Protein AF-V6TDJ6-F1 (afdb_monomer_lite)

InterPro domains:
  IPR000605 Helicase, superfamily 3, single-stranded DNA/RNA virus [PF00910] (61-146)
  IPR027417 P-loop containing nucleoside triphosphate hydrolase [G3DSA:3.40.50.300] (9-180)
  IPR027417 P-loop containing nucleoside triphosphate hydrolase [SSF52540] (15-154)

Radius of gyration: 19.75 Å; chains: 1; bounding box: 47×39×61 Å

pLDDT: mean 89.94, std 12.0, range [37.69, 98.69]

Structure (mmCIF, N/CA/C/O backbone):
data_AF-V6TDJ6-F1
#
_entry.id   AF-V6TDJ6-F1
#
loop_
_atom_site.group_PDB
_atom_site.id
_atom_site.type_symbol
_atom_site.label_atom_id
_atom_site.label_alt_id
_atom_site.label_comp_id
_atom_site.label_asym_id
_atom_site.label_entity_id
_atom_site.label_seq_id
_atom_site.pdbx_PDB_ins_code
_atom_site.Cartn_x
_atom_site.Cartn_y
_atom_site.Cartn_z
_atom_site.occupancy
_atom_site.B_iso_or_equiv
_atom_site.auth_seq_id
_atom_site.auth_comp_id
_atom_site.auth_asym_id
_atom_site.auth_atom_id
_atom_site.pdbx_PDB_model_num
ATOM 1 N N . MET A 1 1 ? -31.340 1.611 32.155 1.00 50.44 1 MET A N 1
ATOM 2 C CA . MET A 1 1 ? -30.073 1.076 32.711 1.00 50.44 1 MET A CA 1
ATOM 3 C C . MET A 1 1 ? -29.275 0.187 31.730 1.00 50.44 1 MET A C 1
ATOM 5 O O . MET A 1 1 ? -28.296 -0.391 32.169 1.00 50.44 1 MET A O 1
ATOM 9 N N . GLY A 1 2 ? -29.589 0.109 30.422 1.00 61.31 2 GLY A N 1
ATOM 10 C CA . GLY A 1 2 ? -28.920 -0.841 29.497 1.0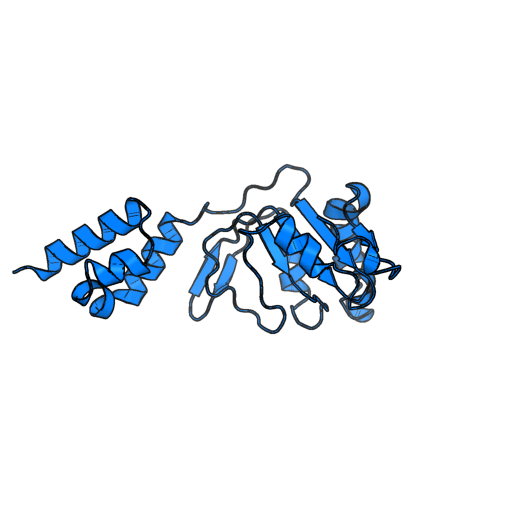0 61.31 2 GLY A CA 1
ATOM 11 C C . GLY A 1 2 ? -27.689 -0.336 28.720 1.00 61.31 2 GLY A C 1
ATOM 12 O O . GLY A 1 2 ? -26.776 -1.105 28.451 1.00 61.31 2 GLY A O 1
ATOM 13 N N . GLY A 1 3 ? -27.585 0.969 28.434 1.00 62.19 3 GLY A N 1
ATOM 14 C CA . GLY A 1 3 ? -26.636 1.464 27.418 1.00 62.19 3 GLY A CA 1
ATOM 15 C C . GLY A 1 3 ? -25.132 1.273 27.691 1.00 62.19 3 GLY A C 1
ATOM 16 O O . GLY A 1 3 ? -24.347 1.292 26.747 1.00 62.19 3 GLY A O 1
ATOM 17 N N . ARG A 1 4 ? -24.697 1.082 28.949 1.00 68.31 4 ARG A N 1
ATOM 18 C CA . ARG A 1 4 ? -23.283 0.763 29.262 1.00 68.31 4 ARG A CA 1
ATOM 19 C C . ARG A 1 4 ? -22.949 -0.709 29.014 1.00 68.31 4 ARG A C 1
ATOM 21 O O . ARG A 1 4 ? -21.822 -1.005 28.630 1.00 68.31 4 ARG A O 1
ATOM 28 N N . THR A 1 5 ? -23.914 -1.603 29.212 1.00 83.62 5 THR A N 1
ATOM 29 C CA . THR A 1 5 ? -23.747 -3.042 28.983 1.00 83.62 5 THR A CA 1
ATOM 30 C C . THR A 1 5 ? -23.688 -3.333 27.484 1.00 83.62 5 THR A C 1
ATOM 32 O O . THR A 1 5 ? -22.779 -4.031 27.042 1.00 83.62 5 THR A O 1
ATOM 35 N N . ASP A 1 6 ? -24.555 -2.696 26.690 1.00 86.00 6 ASP A N 1
ATOM 36 C CA . ASP A 1 6 ? -24.610 -2.896 25.234 1.00 86.00 6 ASP A CA 1
ATOM 37 C C . ASP A 1 6 ? -23.317 -2.460 24.530 1.00 86.00 6 ASP A C 1
ATOM 39 O O . ASP A 1 6 ? -22.827 -3.142 23.633 1.00 86.00 6 ASP A O 1
ATOM 43 N N . LEU A 1 7 ? -22.707 -1.348 24.962 1.00 91.38 7 LEU A N 1
ATOM 44 C CA . LEU A 1 7 ? -21.425 -0.893 24.412 1.00 91.38 7 LEU A CA 1
ATOM 45 C C . LEU A 1 7 ? -20.280 -1.866 24.738 1.00 91.38 7 LEU A C 1
ATOM 47 O O . LEU A 1 7 ? -19.416 -2.103 23.894 1.00 91.38 7 LEU A O 1
ATOM 51 N N . ALA A 1 8 ? -20.275 -2.437 25.946 1.00 92.81 8 ALA A N 1
ATOM 52 C CA . ALA A 1 8 ? -19.285 -3.435 26.342 1.00 92.81 8 ALA A CA 1
ATOM 53 C C . ALA A 1 8 ? -19.445 -4.737 25.539 1.00 92.81 8 ALA A C 1
ATOM 55 O O . ALA A 1 8 ? -18.449 -5.290 25.074 1.00 92.81 8 ALA A O 1
ATOM 56 N N . MET A 1 9 ? -20.684 -5.183 25.314 1.00 94.38 9 MET A N 1
ATOM 57 C CA . MET A 1 9 ? -20.981 -6.348 24.474 1.00 94.38 9 MET A CA 1
ATOM 58 C C . MET A 1 9 ? -20.592 -6.113 23.010 1.00 94.38 9 MET A C 1
ATOM 60 O O . MET A 1 9 ? -19.954 -6.972 22.408 1.00 94.38 9 MET A O 1
ATOM 64 N N . ALA A 1 10 ? -20.868 -4.927 22.459 1.00 94.25 10 ALA A N 1
ATOM 65 C CA . ALA A 1 10 ? -20.431 -4.561 21.113 1.00 94.25 10 ALA A CA 1
ATOM 66 C C . ALA A 1 10 ? -18.897 -4.555 20.981 1.00 94.25 10 ALA A C 1
ATOM 68 O O . ALA A 1 10 ? -18.352 -5.061 20.001 1.00 94.25 10 ALA A O 1
ATOM 69 N N . ALA A 1 11 ? -18.178 -4.027 21.979 1.00 93.94 11 ALA A N 1
ATOM 70 C CA . ALA A 1 11 ? -16.716 -4.070 22.000 1.00 93.94 11 ALA A CA 1
ATOM 71 C C . ALA A 1 11 ? -16.183 -5.511 22.069 1.00 93.94 11 ALA A C 1
ATOM 73 O O . ALA A 1 11 ? -15.209 -5.841 21.393 1.00 93.94 11 ALA A O 1
ATOM 74 N N . GLN A 1 12 ? -16.831 -6.381 22.847 1.00 94.94 12 GLN A N 1
ATOM 75 C CA . GLN A 1 12 ? -16.475 -7.796 22.915 1.00 94.94 12 GLN A CA 1
ATOM 76 C C . GLN A 1 12 ? -16.719 -8.507 21.574 1.00 94.94 12 GLN A C 1
ATOM 78 O O . GLN A 1 12 ? -15.825 -9.193 21.091 1.00 94.94 12 GLN A O 1
ATOM 83 N N . ALA A 1 13 ? -17.849 -8.254 20.914 1.00 94.62 13 ALA A N 1
ATOM 84 C CA . ALA A 1 13 ? -18.145 -8.792 19.587 1.00 94.62 13 ALA A CA 1
ATOM 85 C C . ALA A 1 13 ? -17.109 -8.366 18.527 1.00 94.62 13 ALA A C 1
ATOM 87 O O . ALA A 1 13 ? -16.678 -9.177 17.708 1.00 94.62 13 ALA A O 1
ATOM 88 N N . ILE A 1 14 ? -16.655 -7.105 18.565 1.00 94.00 14 ILE A N 1
ATOM 89 C CA . ILE A 1 14 ? -15.572 -6.617 17.692 1.00 94.00 14 ILE A CA 1
ATOM 90 C C . ILE A 1 14 ? -14.269 -7.381 17.964 1.00 94.00 14 ILE A C 1
ATOM 92 O O . ILE A 1 14 ? -13.56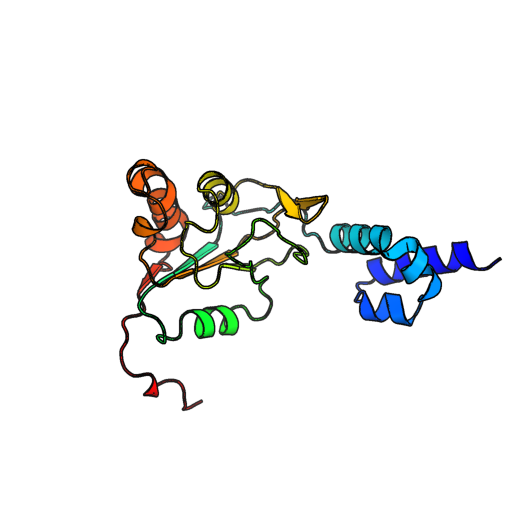3 -7.746 17.025 1.00 94.00 14 ILE A O 1
ATOM 96 N N . ARG A 1 15 ? -13.945 -7.629 19.238 1.00 92.00 15 ARG A N 1
ATOM 97 C CA . ARG A 1 15 ? -12.746 -8.376 19.646 1.00 92.00 15 ARG A CA 1
ATOM 98 C C . ARG A 1 15 ? -12.796 -9.841 19.214 1.00 92.00 15 ARG A C 1
ATOM 100 O O . ARG A 1 15 ? -11.767 -10.398 18.855 1.00 92.00 15 ARG A O 1
ATOM 107 N N . GLU A 1 16 ? -13.982 -10.435 19.217 1.00 93.12 16 GLU A N 1
ATOM 108 C CA . GLU A 1 16 ? -14.249 -11.789 18.714 1.00 93.12 16 GLU A CA 1
ATOM 109 C C . GLU A 1 16 ? -14.230 -11.871 17.178 1.00 93.12 16 GLU A C 1
ATOM 111 O O . GLU A 1 16 ? -14.355 -12.954 16.615 1.00 93.12 16 GLU A O 1
ATOM 116 N N . GLY A 1 17 ? -14.027 -10.743 16.491 1.00 89.38 17 GLY A N 1
ATOM 117 C CA . GLY A 1 17 ? -13.806 -10.696 15.050 1.00 89.38 17 GLY A CA 1
ATOM 118 C C . GLY A 1 17 ? -15.064 -10.497 14.211 1.00 89.38 17 GLY A C 1
ATOM 119 O O . GLY A 1 17 ? -14.953 -10.548 12.986 1.00 89.38 17 GLY A O 1
ATOM 120 N N . LYS A 1 18 ? -16.230 -10.221 14.819 1.00 92.62 18 LYS A N 1
ATOM 121 C CA . LYS A 1 18 ? -17.463 -9.953 14.060 1.00 92.62 18 LYS A CA 1
ATOM 122 C C . LYS A 1 18 ? -17.287 -8.784 13.089 1.00 92.62 18 LYS A C 1
ATOM 124 O O . LYS A 1 18 ? -16.618 -7.780 13.379 1.00 92.62 18 LYS A O 1
ATOM 129 N N . GLU A 1 19 ? -17.929 -8.885 11.929 1.00 90.75 19 GLU A N 1
ATOM 130 C CA . GLU A 1 19 ? -17.973 -7.789 10.971 1.00 90.75 19 GLU A CA 1
ATOM 131 C C . GLU A 1 19 ? -18.851 -6.647 11.485 1.00 90.75 19 GLU A C 1
ATOM 133 O O . GLU A 1 19 ? -19.839 -6.852 12.189 1.00 90.75 19 GLU A O 1
ATOM 138 N N . MET A 1 20 ? -18.544 -5.405 11.088 1.00 91.06 20 MET A N 1
ATOM 139 C CA . MET A 1 20 ? -19.302 -4.246 11.592 1.00 91.06 20 MET A CA 1
ATOM 140 C C . MET A 1 20 ? -20.780 -4.292 11.211 1.00 91.06 20 MET A C 1
ATOM 142 O O . MET A 1 20 ? -21.597 -3.699 11.906 1.00 91.06 20 MET A O 1
ATOM 146 N N . LYS A 1 21 ? -21.131 -4.998 10.130 1.00 93.81 21 LYS A N 1
ATOM 147 C CA . LYS A 1 21 ? -22.526 -5.233 9.748 1.00 93.81 21 LYS A CA 1
ATOM 148 C C . LYS A 1 21 ? -23.260 -6.062 10.806 1.00 93.81 21 LYS A C 1
ATOM 150 O O . LYS A 1 21 ? -24.396 -5.740 11.138 1.00 93.81 21 LYS A O 1
ATOM 155 N N . GLU A 1 22 ? -22.611 -7.087 11.348 1.00 95.31 22 GLU A N 1
ATOM 156 C CA . GLU A 1 22 ? -23.166 -7.935 12.408 1.00 95.31 22 GLU A CA 1
ATOM 157 C C . GLU A 1 22 ? -23.275 -7.141 13.711 1.00 95.31 22 GLU A C 1
ATOM 159 O O . GLU A 1 22 ? -24.347 -7.084 14.305 1.00 95.31 22 GLU A O 1
ATOM 164 N N . VAL A 1 23 ? -22.218 -6.407 14.082 1.00 95.00 23 VAL A N 1
ATOM 165 C CA . VAL A 1 23 ? -22.217 -5.528 15.266 1.00 95.00 23 VAL A CA 1
ATOM 166 C C . VAL A 1 23 ? -23.327 -4.472 15.182 1.00 95.00 23 VAL A C 1
ATOM 168 O O . VAL A 1 23 ? -24.025 -4.237 16.164 1.00 95.00 23 VAL A O 1
ATOM 171 N N . ALA A 1 24 ? -23.528 -3.853 14.015 1.00 95.56 24 ALA A N 1
ATOM 172 C CA . ALA A 1 24 ? -24.593 -2.874 13.803 1.00 95.56 24 ALA A CA 1
ATOM 173 C C . ALA A 1 24 ? -25.999 -3.494 13.852 1.00 95.56 24 ALA A C 1
ATOM 175 O O . ALA A 1 24 ? -26.947 -2.810 14.228 1.00 95.56 24 ALA A O 1
ATOM 176 N N . THR A 1 25 ? -26.134 -4.768 13.476 1.00 96.31 25 THR A N 1
ATOM 177 C CA . THR A 1 25 ? -27.411 -5.496 13.520 1.00 96.31 25 THR A CA 1
ATOM 178 C C . THR A 1 25 ? -27.761 -5.906 14.951 1.00 96.31 25 THR A C 1
ATOM 180 O O . THR A 1 25 ? -28.907 -5.759 15.363 1.00 96.31 25 THR A O 1
ATOM 183 N N . GLU A 1 26 ? -26.779 -6.381 15.719 1.00 96.00 26 GLU A N 1
ATOM 184 C CA . GLU A 1 26 ? -26.968 -6.835 17.103 1.00 96.00 26 GLU A CA 1
ATOM 185 C C . GLU A 1 26 ? -27.072 -5.677 18.106 1.00 96.00 26 GLU A C 1
ATOM 187 O O . GLU A 1 26 ? -27.851 -5.749 19.053 1.00 96.00 26 GLU A O 1
ATOM 192 N N . PHE A 1 27 ? -26.322 -4.589 17.891 1.00 94.75 27 PHE A N 1
ATOM 193 C CA . PHE A 1 27 ? -26.239 -3.449 18.811 1.00 94.75 27 PHE A CA 1
ATOM 194 C C . PHE A 1 27 ? -26.537 -2.107 18.109 1.00 94.75 27 PHE A C 1
ATOM 196 O O . PHE A 1 27 ? -25.695 -1.199 18.128 1.00 94.75 27 PHE A O 1
ATOM 203 N N . PRO A 1 28 ? -27.724 -1.926 17.493 1.00 95.31 28 PRO A N 1
ATOM 204 C CA . PRO A 1 28 ? -28.007 -0.792 16.609 1.00 95.31 28 PRO A CA 1
ATOM 205 C C . PRO A 1 28 ? -27.929 0.566 17.315 1.00 95.31 28 PRO A C 1
ATOM 207 O O . PRO A 1 28 ? -27.337 1.506 16.786 1.00 95.31 28 PRO A O 1
ATOM 210 N N . GLU A 1 29 ? -28.460 0.687 18.535 1.00 94.69 29 GLU A N 1
ATOM 211 C CA . GLU A 1 29 ? -28.393 1.942 19.292 1.00 94.69 29 GLU A CA 1
ATOM 212 C C . GLU A 1 29 ? -26.958 2.343 19.646 1.00 94.69 29 GLU A C 1
ATOM 214 O O . GLU A 1 29 ? -26.578 3.508 19.489 1.00 94.69 29 GLU A O 1
ATOM 219 N N . ALA A 1 30 ? -26.162 1.384 20.129 1.00 93.50 30 ALA A N 1
ATOM 220 C CA . ALA A 1 30 ? -24.768 1.618 20.481 1.00 93.50 30 ALA A CA 1
ATOM 221 C C . ALA A 1 30 ? -23.953 1.965 19.229 1.00 93.50 30 ALA A C 1
ATOM 223 O O . ALA A 1 30 ? -23.148 2.896 19.262 1.00 93.50 30 ALA A O 1
ATOM 224 N N . PHE A 1 31 ? -24.208 1.283 18.110 1.00 94.50 31 PHE A N 1
ATOM 225 C CA . PHE A 1 31 ? -23.560 1.573 16.840 1.00 94.50 31 PHE A CA 1
ATOM 226 C C . PHE A 1 31 ? -23.909 2.974 16.327 1.00 94.50 31 PHE A C 1
ATOM 228 O O . PHE A 1 31 ? -23.004 3.736 16.010 1.00 94.50 31 PHE A O 1
ATOM 235 N N . ILE A 1 32 ? -25.182 3.380 16.304 1.00 94.88 32 ILE A N 1
ATOM 236 C CA . ILE A 1 32 ? -25.580 4.725 15.844 1.00 94.88 32 ILE A CA 1
ATOM 237 C C . ILE A 1 32 ? -24.910 5.816 16.695 1.00 94.88 32 ILE A C 1
ATOM 239 O O . ILE A 1 32 ? -24.352 6.770 16.150 1.00 94.88 32 ILE A O 1
ATOM 243 N N . LYS A 1 33 ? -24.907 5.654 18.026 1.00 93.94 33 LYS A N 1
ATOM 244 C CA . LYS A 1 33 ? -24.337 6.633 18.969 1.00 93.94 33 LYS A CA 1
ATOM 245 C C . LYS A 1 33 ? -22.801 6.673 18.939 1.00 93.94 33 LYS A C 1
ATOM 247 O O . LYS A 1 33 ? -22.225 7.750 19.080 1.00 93.94 33 LYS A O 1
ATOM 252 N N . TYR A 1 34 ? -22.135 5.529 18.750 1.00 92.81 34 TYR A N 1
ATOM 253 C CA . TYR A 1 34 ? -20.680 5.372 18.932 1.00 92.81 34 TYR A CA 1
ATOM 254 C C . TYR A 1 34 ? -19.937 4.797 17.711 1.00 92.81 34 TYR A C 1
ATOM 256 O O . TYR A 1 34 ? -18.802 4.333 17.838 1.00 92.81 34 TYR A O 1
ATOM 264 N N . SER A 1 35 ? -20.533 4.867 16.517 1.00 90.50 35 SER A N 1
ATOM 265 C CA . SER A 1 35 ? -20.021 4.286 15.260 1.00 90.50 35 SER A CA 1
ATOM 266 C C . SER A 1 35 ? -18.551 4.607 14.989 1.00 90.50 35 SER A C 1
ATOM 268 O O . SER A 1 35 ? -17.765 3.709 14.697 1.00 90.50 35 SER A O 1
ATOM 270 N N . LYS A 1 36 ? -18.148 5.876 15.135 1.00 87.62 36 LYS A N 1
ATOM 271 C CA . LYS A 1 36 ? -16.755 6.314 14.931 1.00 87.62 36 LYS A CA 1
ATOM 272 C C . LYS A 1 36 ? -15.775 5.605 15.869 1.00 87.62 36 LYS A C 1
ATOM 274 O O . LYS A 1 36 ? -14.729 5.146 15.419 1.00 87.62 36 LYS A O 1
ATOM 279 N N . GLY A 1 37 ? -16.119 5.500 17.154 1.00 90.31 37 GLY A N 1
ATOM 280 C CA . GLY A 1 37 ? -15.288 4.827 18.155 1.00 90.31 37 GLY A CA 1
ATOM 281 C C . GLY A 1 37 ? -15.202 3.322 17.912 1.00 90.31 37 GLY A C 1
ATOM 282 O O . GLY A 1 37 ? -14.120 2.752 18.000 1.00 90.31 37 GLY A O 1
ATOM 283 N N . MET A 1 38 ? -16.316 2.694 17.528 1.00 92.06 38 MET A N 1
ATOM 284 C CA . MET A 1 38 ? -16.355 1.269 17.190 1.00 92.06 38 MET A CA 1
ATOM 285 C C . MET A 1 38 ? -15.540 0.943 15.936 1.00 92.06 38 MET A C 1
ATOM 287 O O . MET A 1 38 ? -14.778 -0.018 15.946 1.00 92.06 38 MET A O 1
ATOM 291 N N . MET A 1 39 ? -15.647 1.756 14.879 1.00 87.50 39 MET A N 1
ATOM 292 C CA . MET A 1 39 ? -14.830 1.595 13.671 1.00 87.50 39 MET A CA 1
ATOM 293 C C . MET A 1 39 ? -13.339 1.757 13.983 1.00 87.50 39 MET A C 1
ATOM 295 O O . MET A 1 39 ? -12.542 0.916 13.580 1.00 87.50 39 MET A O 1
ATOM 299 N N . ALA A 1 40 ? -12.961 2.781 14.756 1.00 85.06 40 ALA A N 1
ATOM 300 C CA . ALA A 1 40 ? -11.576 2.967 15.188 1.00 85.06 40 ALA A CA 1
ATOM 301 C C . ALA A 1 40 ? -11.073 1.787 16.040 1.00 85.06 40 ALA A C 1
ATOM 303 O O . ALA A 1 40 ? -9.958 1.309 15.830 1.00 85.06 40 ALA A O 1
ATOM 304 N N . TYR A 1 41 ? -11.899 1.283 16.963 1.00 89.75 41 TYR A N 1
ATOM 305 C CA . TYR A 1 41 ? -11.574 0.111 17.774 1.00 89.75 41 TYR A CA 1
ATOM 306 C C . TYR A 1 41 ? -11.386 -1.137 16.908 1.00 89.75 41 TYR A C 1
ATOM 308 O O . TYR A 1 41 ? -10.374 -1.817 17.049 1.00 89.75 41 TYR A O 1
ATOM 316 N N . GLN A 1 42 ? -12.289 -1.403 15.958 1.00 88.06 42 GLN A N 1
ATOM 317 C CA . GLN A 1 42 ? -12.143 -2.530 15.037 1.00 88.06 42 GLN A CA 1
ATOM 318 C C . GLN A 1 42 ? -10.861 -2.416 14.208 1.00 88.06 42 GLN A C 1
ATOM 320 O O . GLN A 1 42 ? -10.141 -3.403 14.098 1.00 88.06 42 GLN A O 1
ATOM 325 N N . THR A 1 43 ? -10.541 -1.239 13.663 1.00 81.62 43 THR A N 1
ATOM 326 C CA . THR A 1 43 ? -9.288 -1.031 12.921 1.00 81.62 43 THR A CA 1
ATOM 327 C C . THR A 1 43 ? -8.074 -1.370 13.780 1.00 81.62 43 THR A C 1
ATOM 329 O O . THR A 1 43 ? -7.165 -2.039 13.303 1.00 81.62 43 THR A O 1
ATOM 332 N N . LEU A 1 44 ? -8.058 -0.971 15.056 1.00 83.69 44 LEU A N 1
ATOM 333 C CA . LEU A 1 44 ? -6.968 -1.312 15.974 1.00 83.69 44 LEU A CA 1
ATOM 334 C C . LEU A 1 44 ? -6.909 -2.810 16.300 1.00 83.69 44 LEU A C 1
ATOM 336 O O . LEU A 1 44 ? -5.814 -3.344 16.425 1.00 83.69 44 LEU A O 1
ATOM 340 N N . MET A 1 45 ? -8.056 -3.483 16.426 1.00 86.19 45 MET A N 1
ATOM 341 C CA . MET A 1 45 ? -8.116 -4.926 16.701 1.00 86.19 45 MET A CA 1
ATOM 342 C C . MET A 1 45 ? -7.760 -5.782 15.478 1.00 86.19 45 MET A C 1
ATOM 344 O O . MET A 1 45 ? -7.171 -6.845 15.637 1.00 86.19 45 MET A O 1
ATOM 348 N N . LYS A 1 46 ? -8.101 -5.327 14.265 1.00 79.75 46 LYS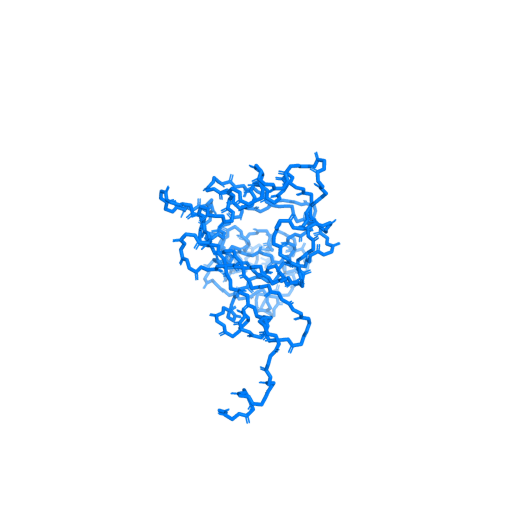 A N 1
ATOM 349 C CA . LYS A 1 46 ? -7.775 -6.012 13.001 1.00 79.75 46 LYS A CA 1
ATOM 350 C C . LYS A 1 46 ? -6.381 -5.669 12.470 1.00 79.75 46 LYS A C 1
ATOM 352 O O . LYS A 1 46 ? -5.827 -6.435 11.687 1.00 79.75 46 LYS A O 1
ATOM 357 N N . SER A 1 47 ? -5.811 -4.539 12.888 1.00 78.94 47 SER A N 1
ATOM 358 C CA . SER A 1 47 ? -4.471 -4.122 12.482 1.00 78.94 47 SER A CA 1
ATOM 359 C C . SER A 1 47 ? -3.440 -5.188 12.844 1.00 78.94 47 SER A C 1
ATOM 361 O O . SER A 1 47 ? -3.330 -5.600 13.997 1.00 78.94 47 SER A O 1
ATOM 363 N N . ARG A 1 48 ? -2.601 -5.569 11.874 1.00 80.94 48 ARG A N 1
ATOM 364 C CA . ARG A 1 48 ? -1.411 -6.404 12.125 1.00 80.94 48 ARG A CA 1
ATOM 365 C C . ARG A 1 48 ? -0.261 -5.587 12.736 1.00 80.94 48 ARG A C 1
ATOM 367 O O . ARG A 1 48 ? 0.854 -6.080 12.869 1.00 80.94 48 ARG A O 1
ATOM 374 N N . GLY A 1 49 ? -0.522 -4.328 13.093 1.00 85.88 49 GLY A N 1
ATOM 375 C CA . GLY A 1 49 ? 0.462 -3.373 13.570 1.00 85.88 49 GLY A CA 1
ATOM 376 C C . GLY A 1 49 ? 1.343 -2.840 12.445 1.00 85.88 49 GLY A C 1
ATOM 377 O O . GLY A 1 49 ? 0.971 -2.825 11.269 1.00 85.88 49 GLY A O 1
ATOM 378 N N . LYS A 1 50 ? 2.535 -2.382 12.824 1.00 90.06 50 LYS A N 1
ATOM 379 C CA . LYS A 1 50 ? 3.574 -1.966 11.879 1.00 90.06 50 LYS A CA 1
ATOM 380 C C . LYS A 1 50 ? 3.946 -3.151 10.988 1.00 90.06 50 LYS A C 1
ATOM 382 O O . LYS A 1 50 ? 4.196 -4.236 11.512 1.00 90.06 50 LYS A O 1
ATOM 387 N N . ARG A 1 51 ? 4.027 -2.941 9.670 1.00 91.81 51 ARG A N 1
ATOM 388 C CA . ARG A 1 51 ? 4.556 -3.964 8.753 1.00 91.81 51 ARG A CA 1
ATOM 389 C C . ARG A 1 51 ? 5.918 -4.465 9.221 1.00 91.81 51 ARG A C 1
ATOM 391 O O . ARG A 1 51 ? 6.761 -3.688 9.673 1.00 91.81 51 ARG A O 1
ATOM 398 N N . GLN A 1 52 ? 6.126 -5.762 9.054 1.00 91.25 52 GLN A N 1
ATOM 399 C CA . GLN A 1 52 ? 7.396 -6.431 9.297 1.00 91.25 52 GLN A CA 1
ATOM 400 C C . GLN A 1 52 ? 7.829 -7.058 7.978 1.00 91.25 52 GLN A C 1
ATOM 402 O O . GLN A 1 52 ? 7.384 -8.146 7.619 1.00 91.25 52 GLN A O 1
ATOM 407 N N . CYS A 1 53 ? 8.634 -6.325 7.213 1.00 91.50 53 CYS A N 1
ATOM 408 C CA . CYS A 1 53 ? 9.203 -6.862 5.985 1.00 91.50 53 CYS A CA 1
ATOM 409 C C . CYS A 1 53 ? 10.440 -7.705 6.283 1.00 91.50 53 CYS A C 1
ATOM 411 O O . CYS A 1 53 ? 11.184 -7.376 7.212 1.00 91.50 53 CYS A O 1
ATOM 413 N N . PRO A 1 54 ? 10.698 -8.755 5.488 1.00 88.31 54 PRO A N 1
ATOM 414 C CA . PRO A 1 54 ? 11.964 -9.457 5.572 1.00 88.31 54 PRO A CA 1
ATOM 415 C C . PRO A 1 54 ? 13.142 -8.537 5.179 1.00 88.31 54 PRO A C 1
ATOM 417 O O . PRO A 1 54 ? 12.935 -7.430 4.663 1.00 88.31 54 PRO A O 1
ATOM 420 N N . PRO A 1 55 ? 14.398 -8.962 5.430 1.00 87.12 55 PRO A N 1
ATOM 421 C CA . PRO A 1 55 ? 15.591 -8.148 5.171 1.00 87.12 55 PRO A CA 1
ATOM 422 C C . PRO A 1 55 ? 15.748 -7.678 3.722 1.00 87.12 55 PRO A C 1
ATOM 424 O O . PRO A 1 55 ? 16.497 -6.740 3.452 1.00 87.12 55 PRO A O 1
ATOM 427 N N . ASP A 1 56 ? 15.057 -8.320 2.790 1.00 88.50 56 ASP A N 1
ATOM 428 C CA . ASP A 1 56 ? 15.046 -7.995 1.374 1.00 88.50 56 ASP A CA 1
ATOM 429 C C . ASP A 1 56 ? 13.877 -7.102 0.933 1.00 88.50 56 ASP A C 1
ATOM 431 O O . ASP A 1 56 ? 13.758 -6.822 -0.255 1.00 88.50 56 ASP A O 1
ATOM 435 N N . GLY A 1 57 ? 13.073 -6.597 1.872 1.00 93.81 57 GLY A N 1
ATOM 436 C CA . GLY A 1 57 ? 12.025 -5.611 1.618 1.00 93.81 57 GLY A CA 1
ATOM 437 C C . GLY A 1 57 ? 10.648 -6.208 1.303 1.00 93.81 57 GLY A C 1
ATOM 438 O O . GLY A 1 57 ? 10.403 -7.388 1.551 1.00 93.81 57 GLY A O 1
ATOM 439 N N . PRO A 1 58 ? 9.686 -5.381 0.850 1.00 96.62 58 PRO A N 1
ATOM 440 C CA . PRO A 1 58 ? 8.369 -5.871 0.456 1.00 96.62 58 PRO A CA 1
ATOM 441 C C . PRO A 1 58 ? 8.420 -6.800 -0.754 1.00 96.62 58 PRO A C 1
ATOM 443 O O . PRO A 1 58 ? 9.273 -6.692 -1.631 1.00 96.62 58 PRO A O 1
ATOM 446 N N . GLU A 1 59 ? 7.403 -7.644 -0.860 1.00 97.56 59 GLU A N 1
ATOM 447 C CA . GLU A 1 59 ? 7.085 -8.351 -2.088 1.00 97.56 59 GLU A CA 1
ATOM 448 C C . GLU A 1 59 ? 6.390 -7.386 -3.059 1.00 97.56 59 GLU A C 1
ATOM 450 O O . GLU A 1 59 ? 5.242 -7.000 -2.841 1.00 97.56 59 GLU A O 1
ATOM 455 N N . VAL A 1 60 ? 7.072 -6.983 -4.133 1.00 98.44 60 VAL A N 1
ATOM 456 C CA . VAL A 1 60 ? 6.504 -6.067 -5.132 1.00 98.44 60 VAL A CA 1
ATOM 457 C C . VAL A 1 60 ? 6.255 -6.803 -6.444 1.00 98.44 60 VAL A C 1
ATOM 459 O O . VAL A 1 60 ? 7.145 -7.473 -6.965 1.00 98.44 60 VAL A O 1
ATOM 462 N N . TRP A 1 61 ? 5.052 -6.640 -6.990 1.00 98.69 61 TRP A N 1
ATOM 463 C CA . TRP A 1 61 ? 4.661 -7.108 -8.317 1.00 98.69 61 TRP A CA 1
ATOM 464 C C . TRP A 1 61 ? 4.283 -5.932 -9.199 1.00 98.69 61 TRP A C 1
ATOM 466 O O . TRP A 1 61 ? 3.564 -5.030 -8.769 1.00 98.69 61 TRP A O 1
ATOM 476 N N . VAL A 1 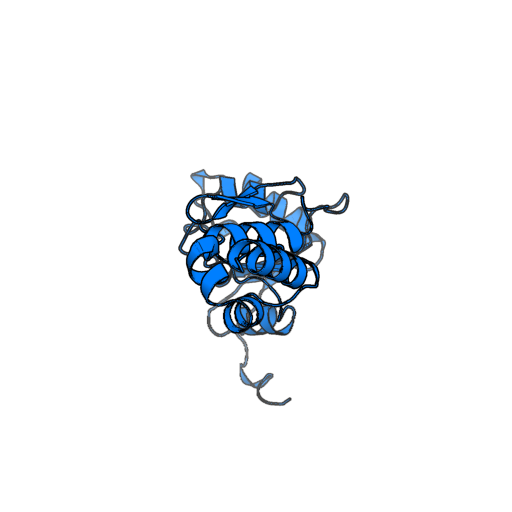62 ? 4.734 -5.960 -10.449 1.00 98.50 62 VAL A N 1
ATOM 477 C CA . VAL A 1 62 ? 4.344 -4.972 -11.451 1.00 98.50 62 VAL A CA 1
ATOM 478 C C . VAL A 1 62 ? 3.892 -5.695 -12.705 1.00 98.50 62 VAL A C 1
ATOM 480 O O . VAL A 1 62 ? 4.681 -6.347 -13.383 1.00 98.50 62 VAL A O 1
ATOM 483 N N . PHE A 1 63 ? 2.622 -5.525 -13.039 1.00 98.25 63 PHE A N 1
ATOM 484 C CA . PHE A 1 63 ? 2.043 -5.944 -14.304 1.00 98.25 63 PHE A CA 1
ATOM 485 C C . PHE A 1 63 ? 1.878 -4.708 -15.175 1.00 98.25 63 PHE A C 1
ATOM 487 O O . PHE A 1 63 ? 1.098 -3.814 -14.842 1.00 98.25 63 PHE A O 1
ATOM 494 N N . TRP A 1 64 ? 2.595 -4.636 -16.290 1.00 97.56 64 TRP A N 1
ATOM 495 C CA . TRP A 1 64 ? 2.536 -3.473 -17.173 1.00 97.56 64 TRP A CA 1
ATOM 496 C C . TRP A 1 64 ? 2.310 -3.870 -18.630 1.00 97.56 64 TRP A C 1
ATOM 498 O O . TRP A 1 64 ? 2.578 -5.006 -18.997 1.00 97.56 64 TRP A O 1
ATOM 508 N N . GLY A 1 65 ? 1.766 -2.970 -19.447 1.00 96.25 65 GLY A N 1
ATOM 509 C CA . GLY A 1 65 ? 1.482 -3.209 -20.871 1.00 96.25 65 GLY A CA 1
ATOM 510 C C . GLY A 1 65 ? 0.133 -2.625 -21.304 1.0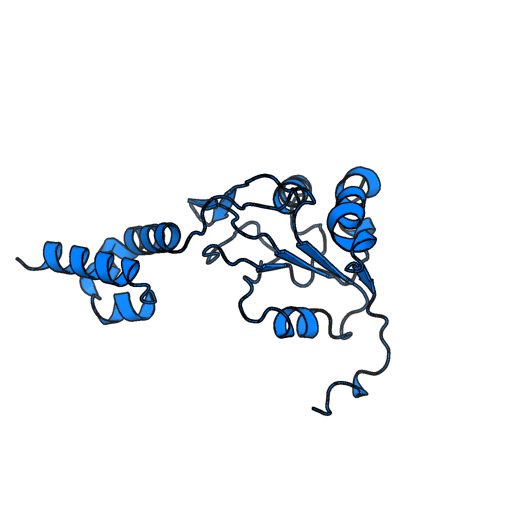0 96.25 65 GLY A C 1
ATOM 511 O O . GLY A 1 65 ? -0.570 -2.072 -20.460 1.00 96.25 65 GLY A O 1
ATOM 512 N N . PRO A 1 66 ? -0.289 -2.749 -22.574 1.00 94.75 66 PRO A N 1
ATOM 513 C CA . PRO A 1 66 ? -1.498 -2.099 -23.097 1.00 94.75 66 PRO A CA 1
ATOM 514 C C . PRO A 1 66 ? -2.785 -2.425 -22.325 1.00 94.75 66 PRO A C 1
ATOM 516 O O . PRO A 1 66 ? -2.868 -3.430 -21.614 1.00 94.75 66 PRO A O 1
ATOM 519 N N . THR A 1 67 ? -3.817 -1.587 -22.463 1.00 93.12 67 THR A N 1
ATOM 520 C CA . THR A 1 67 ? -5.149 -1.887 -21.906 1.00 93.12 67 THR A CA 1
ATOM 521 C C . THR A 1 67 ? -5.730 -3.174 -22.510 1.00 93.12 67 THR A C 1
ATOM 523 O O . THR A 1 67 ? -5.327 -3.593 -23.590 1.00 93.12 67 THR A O 1
ATOM 526 N N . GLY A 1 68 ? -6.658 -3.826 -21.807 1.00 91.44 68 GLY A N 1
ATOM 527 C CA . GLY A 1 68 ? -7.320 -5.044 -22.296 1.00 91.44 68 GLY A CA 1
ATOM 528 C C . GLY A 1 68 ? -6.485 -6.331 -22.229 1.00 91.44 68 GLY A C 1
ATOM 529 O O . GLY A 1 68 ? -6.992 -7.391 -22.561 1.00 91.44 68 GLY A O 1
ATOM 530 N N . THR A 1 69 ? -5.246 -6.286 -21.736 1.00 93.56 69 THR A N 1
ATOM 531 C CA . THR A 1 69 ? -4.351 -7.461 -21.671 1.00 93.56 69 THR A CA 1
ATOM 532 C C . THR A 1 69 ? -4.543 -8.357 -20.440 1.00 93.56 69 THR A C 1
ATOM 534 O O . THR A 1 69 ? -3.830 -9.336 -20.271 1.00 93.56 69 THR A 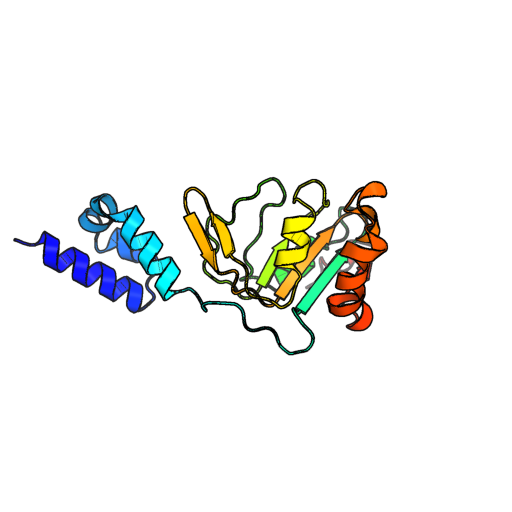O 1
ATOM 537 N N . GLY A 1 70 ? -5.492 -8.047 -19.548 1.00 94.94 70 GLY A N 1
ATOM 538 C CA . GLY A 1 70 ? -5.813 -8.903 -18.394 1.00 94.94 70 GLY A CA 1
ATOM 539 C C . GLY A 1 70 ? -4.978 -8.675 -17.123 1.00 94.94 70 GLY A C 1
ATOM 540 O O . GLY A 1 70 ? -5.121 -9.436 -16.171 1.00 94.94 70 GLY A O 1
ATOM 541 N N . LYS A 1 71 ? -4.165 -7.612 -17.045 1.00 96.38 71 LYS A N 1
ATOM 542 C CA . LYS A 1 71 ? -3.333 -7.275 -15.864 1.00 96.38 71 LYS A CA 1
ATOM 543 C C . LYS A 1 71 ? -4.125 -7.224 -14.551 1.00 96.38 71 LYS A C 1
ATOM 545 O O . LYS A 1 71 ? -3.772 -7.897 -13.586 1.00 96.38 71 LYS A O 1
ATOM 550 N N . SER A 1 72 ? -5.215 -6.452 -14.528 1.00 96.19 72 SER A N 1
ATOM 551 C CA . SER A 1 72 ? -6.089 -6.321 -13.355 1.00 96.19 72 SER A CA 1
ATOM 552 C C . SER A 1 72 ? -6.773 -7.645 -13.031 1.00 96.19 72 SER A C 1
ATOM 554 O O . SER A 1 72 ? -6.791 -8.050 -11.874 1.00 96.19 72 SER A O 1
ATOM 556 N N . ARG A 1 73 ? -7.256 -8.370 -14.052 1.00 96.50 73 ARG A N 1
ATOM 557 C CA . ARG A 1 73 ? -7.856 -9.703 -13.879 1.00 96.50 73 ARG A CA 1
ATOM 558 C C . ARG A 1 73 ? -6.881 -10.655 -13.184 1.00 96.50 73 ARG A C 1
ATOM 560 O O . ARG A 1 73 ? -7.270 -11.289 -12.212 1.00 96.50 73 ARG A O 1
ATOM 567 N N . ARG A 1 74 ? -5.617 -10.697 -13.620 1.00 96.88 74 ARG A N 1
ATOM 568 C CA . ARG A 1 74 ? -4.580 -11.503 -12.963 1.00 96.88 74 ARG A CA 1
ATOM 569 C C . ARG A 1 74 ? -4.371 -11.079 -11.510 1.00 96.88 74 ARG A C 1
ATOM 571 O O . ARG A 1 74 ? -4.442 -11.930 -10.636 1.00 96.88 74 ARG A O 1
ATOM 578 N N . ALA A 1 75 ? -4.169 -9.785 -11.247 1.00 97.75 75 ALA A N 1
ATOM 579 C CA . ALA A 1 75 ? -3.927 -9.286 -9.891 1.00 97.75 75 ALA A CA 1
ATOM 580 C C . ALA A 1 75 ? -5.059 -9.650 -8.915 1.00 97.75 75 ALA A C 1
ATOM 582 O O . ALA A 1 75 ? -4.797 -10.163 -7.831 1.00 97.75 75 ALA A O 1
ATOM 583 N N . PHE A 1 76 ? -6.318 -9.436 -9.305 1.00 97.69 76 PHE A N 1
ATOM 584 C CA . PHE A 1 76 ? -7.465 -9.756 -8.448 1.00 97.69 76 PHE A CA 1
ATOM 585 C C . PHE A 1 76 ? -7.762 -11.257 -8.358 1.00 97.69 76 PHE A C 1
ATOM 587 O O . PHE A 1 76 ? -8.294 -11.699 -7.345 1.00 97.69 76 PHE A O 1
ATOM 594 N N . SER A 1 77 ? -7.406 -12.046 -9.377 1.00 97.56 77 SER A N 1
ATOM 595 C CA . SER A 1 77 ? -7.504 -13.508 -9.312 1.00 97.56 77 SER A CA 1
ATOM 596 C C . SER A 1 77 ? -6.463 -14.113 -8.370 1.00 97.56 77 SER A C 1
ATOM 598 O O . SER A 1 77 ? -6.755 -15.095 -7.697 1.00 97.56 77 SER A O 1
ATOM 600 N N . GLU A 1 78 ? -5.253 -13.555 -8.338 1.00 98.06 78 GLU A N 1
ATOM 601 C CA . GLU A 1 78 ? -4.146 -14.059 -7.520 1.00 98.06 78 GLU A CA 1
ATOM 602 C C . GLU A 1 78 ? -4.259 -13.594 -6.058 1.00 98.06 78 GLU A C 1
ATOM 604 O O . GLU A 1 78 ? -3.950 -14.351 -5.138 1.00 98.06 78 GLU A O 1
ATOM 609 N N . TRP A 1 79 ? -4.793 -12.387 -5.825 1.00 98.19 79 TRP A N 1
ATOM 610 C CA . TRP A 1 79 ? -5.018 -11.836 -4.484 1.00 98.19 79 TRP A CA 1
ATOM 611 C C . TRP A 1 79 ? -6.459 -11.327 -4.290 1.00 98.19 79 TRP A C 1
ATOM 613 O O . TRP A 1 79 ? -6.682 -10.117 -4.182 1.00 98.19 79 TRP A O 1
ATOM 623 N N . PRO A 1 80 ? -7.453 -12.231 -4.174 1.00 96.94 80 PRO A N 1
ATOM 624 C CA . PRO A 1 80 ? -8.873 -11.866 -4.082 1.00 96.94 80 PRO A CA 1
ATOM 625 C C . PRO A 1 80 ? -9.246 -11.111 -2.796 1.00 96.94 80 PRO A C 1
ATOM 627 O O . PRO A 1 80 ? -10.280 -10.449 -2.743 1.00 96.94 80 PRO A O 1
ATOM 630 N N . HIS A 1 81 ? -8.406 -11.185 -1.760 1.00 94.88 81 HIS A N 1
ATOM 631 C CA . HIS A 1 81 ? -8.595 -10.495 -0.478 1.00 94.88 81 HIS A CA 1
ATOM 632 C C . HIS A 1 81 ? -7.736 -9.229 -0.334 1.00 94.88 81 HIS A C 1
ATOM 634 O O . HIS A 1 81 ? -7.615 -8.690 0.765 1.00 94.88 81 HIS A O 1
ATOM 640 N N . ALA A 1 82 ? -7.094 -8.771 -1.412 1.00 97.19 82 ALA A N 1
ATOM 641 C CA . ALA A 1 82 ? -6.269 -7.573 -1.368 1.00 97.19 82 ALA A CA 1
ATOM 642 C C . ALA A 1 82 ? -7.104 -6.304 -1.165 1.00 97.19 82 ALA A C 1
ATOM 644 O O . ALA A 1 82 ? -8.202 -6.153 -1.706 1.00 97.19 82 ALA A O 1
ATOM 645 N N . TYR A 1 83 ? -6.520 -5.333 -0.468 1.00 96.19 83 TYR A N 1
ATOM 646 C CA . TYR A 1 83 ? -7.056 -3.983 -0.452 1.00 96.19 83 TYR A CA 1
ATOM 647 C C . TYR A 1 83 ? -6.804 -3.312 -1.807 1.00 96.19 83 TYR A C 1
ATOM 649 O O . TYR A 1 83 ? -5.659 -3.166 -2.243 1.00 96.19 83 TYR A O 1
ATOM 657 N N . ARG A 1 84 ? -7.870 -2.869 -2.477 1.00 96.44 84 ARG A N 1
ATOM 658 C CA . ARG A 1 84 ? -7.762 -2.079 -3.709 1.00 96.44 84 ARG A CA 1
ATOM 659 C C . ARG A 1 84 ? -7.514 -0.614 -3.358 1.00 96.44 84 ARG A C 1
ATOM 661 O O . ARG A 1 84 ? -8.445 0.095 -2.977 1.00 96.44 84 ARG A O 1
ATOM 668 N N . LYS A 1 85 ? -6.287 -0.124 -3.549 1.00 95.00 85 LYS A N 1
ATOM 669 C CA . LYS A 1 85 ? -5.999 1.306 -3.420 1.00 95.00 85 LYS A CA 1
ATOM 670 C C . LYS A 1 85 ? -6.498 2.037 -4.661 1.00 95.00 85 LYS A C 1
ATOM 672 O O . LYS A 1 85 ? -5.978 1.847 -5.759 1.00 95.00 85 LYS A O 1
ATOM 677 N N . MET A 1 86 ? -7.473 2.922 -4.466 1.00 85.25 86 MET A N 1
ATOM 678 C CA . MET A 1 86 ? -7.879 3.866 -5.505 1.00 85.25 86 MET A CA 1
ATOM 679 C C . MET A 1 86 ? -6.703 4.778 -5.842 1.00 85.25 86 MET A C 1
ATOM 681 O O . MET A 1 86 ? -6.115 5.395 -4.956 1.00 85.25 86 MET A O 1
ATOM 685 N N . THR A 1 87 ? -6.316 4.832 -7.109 1.00 76.88 87 THR A N 1
ATOM 686 C CA . THR A 1 87 ? -5.111 5.554 -7.516 1.00 76.88 87 THR A CA 1
ATOM 687 C C . THR A 1 87 ? -5.345 7.058 -7.598 1.00 76.88 87 THR A C 1
ATOM 689 O O . THR A 1 87 ? -4.387 7.796 -7.446 1.00 76.88 87 THR A O 1
ATOM 692 N N . ASN A 1 88 ? -6.586 7.527 -7.750 1.00 80.44 88 ASN A N 1
ATOM 693 C CA . ASN A 1 88 ? -6.962 8.933 -7.950 1.00 80.44 88 ASN A CA 1
ATOM 694 C C . ASN A 1 88 ? -7.081 9.788 -6.673 1.00 80.44 88 ASN A C 1
ATOM 696 O O . ASN A 1 88 ? -7.403 10.972 -6.776 1.00 80.44 88 ASN A O 1
ATOM 700 N N . ASP A 1 89 ? -6.848 9.227 -5.487 1.00 83.38 89 ASP A N 1
ATOM 701 C CA . ASP A 1 89 ? -6.853 9.981 -4.235 1.00 83.38 89 ASP A CA 1
ATOM 702 C C . ASP A 1 89 ? -5.729 9.547 -3.283 1.00 83.38 89 ASP A C 1
ATOM 704 O O . ASP A 1 89 ? -5.070 8.520 -3.463 1.00 83.38 89 ASP A O 1
ATOM 708 N N . LYS A 1 90 ? -5.512 10.336 -2.228 1.00 87.88 90 LYS A N 1
ATOM 709 C CA . LYS A 1 90 ? -4.522 10.031 -1.186 1.00 87.88 90 LYS A CA 1
ATOM 710 C C . LYS A 1 90 ? -5.053 9.131 -0.067 1.00 87.88 90 LYS A C 1
ATOM 712 O O . LYS A 1 90 ? -4.278 8.731 0.796 1.00 87.88 90 LYS A O 1
ATOM 717 N N . TRP A 1 91 ? -6.352 8.836 -0.051 1.00 93.69 91 TRP A N 1
ATOM 718 C CA . TRP A 1 91 ? -7.008 8.234 1.103 1.00 93.69 91 TRP A CA 1
ATOM 719 C C . TRP A 1 91 ? -6.917 6.709 1.081 1.00 93.69 91 TRP A C 1
ATOM 721 O O . TRP A 1 91 ? -7.028 6.058 0.042 1.00 93.69 91 TRP A O 1
ATOM 731 N N . TRP A 1 92 ? -6.730 6.138 2.262 1.00 94.06 92 TRP A N 1
ATOM 732 C CA . TRP A 1 92 ? -6.693 4.701 2.523 1.00 94.06 92 TRP A CA 1
ATOM 733 C C . TRP A 1 92 ? -7.957 4.239 3.253 1.00 94.06 92 TRP A C 1
ATOM 735 O O . TRP A 1 92 ? -7.922 3.377 4.129 1.00 94.06 92 TRP A O 1
ATOM 745 N N . ASP A 1 93 ? -9.082 4.877 2.929 1.00 90.44 93 ASP A N 1
ATOM 746 C CA . ASP A 1 93 ? -10.365 4.605 3.563 1.00 90.44 93 ASP A CA 1
ATOM 747 C C . ASP A 1 93 ? -10.750 3.134 3.379 1.00 90.44 93 ASP A C 1
ATOM 749 O O . ASP A 1 93 ? -10.826 2.619 2.266 1.00 90.44 93 ASP A O 1
ATOM 753 N N . GLY A 1 94 ? -11.022 2.462 4.495 1.00 87.56 94 GLY A N 1
ATOM 754 C CA . GLY A 1 94 ? -11.399 1.054 4.489 1.00 87.56 94 GLY A CA 1
ATOM 755 C C . GLY A 1 94 ? -10.227 0.075 4.480 1.00 87.56 94 GLY A C 1
ATOM 756 O O . GLY A 1 94 ? -10.504 -1.114 4.574 1.00 87.56 94 GLY A O 1
ATOM 757 N N . TYR A 1 95 ? -8.969 0.531 4.445 1.00 91.56 95 TYR A N 1
ATOM 758 C CA . TYR A 1 95 ? -7.814 -0.329 4.714 1.00 91.56 95 TYR A CA 1
ATOM 759 C C . TYR A 1 95 ? -7.829 -0.780 6.182 1.00 91.56 95 TYR A C 1
ATOM 761 O O . TYR A 1 95 ? -7.878 0.045 7.101 1.00 91.56 95 TYR A O 1
ATOM 769 N N . ARG A 1 96 ? -7.806 -2.094 6.408 1.00 87.50 96 ARG A N 1
ATOM 770 C CA . ARG A 1 96 ? -7.911 -2.739 7.728 1.00 87.50 96 ARG A CA 1
ATOM 771 C C . ARG A 1 96 ? -6.670 -3.554 8.091 1.00 87.50 96 ARG A C 1
ATOM 773 O O . ARG A 1 96 ? -6.720 -4.342 9.032 1.00 87.50 96 ARG A O 1
ATOM 780 N N . GLY A 1 97 ? -5.560 -3.348 7.384 1.00 89.75 97 GLY A N 1
ATOM 781 C CA . GLY A 1 97 ? -4.312 -4.081 7.615 1.00 89.75 97 GLY A CA 1
ATOM 782 C C . GLY A 1 97 ? -4.133 -5.285 6.691 1.00 89.75 97 GLY A C 1
ATOM 783 O O . GLY A 1 97 ? -3.415 -6.220 7.048 1.00 89.75 97 GLY A O 1
ATOM 784 N N . GLU A 1 98 ? -4.793 -5.277 5.531 1.00 93.06 98 GLU A N 1
ATOM 785 C CA . GLU A 1 98 ? -4.660 -6.300 4.500 1.00 93.06 98 GLU A CA 1
ATOM 786 C C . GLU A 1 98 ? -3.186 -6.505 4.125 1.00 93.06 98 GLU A C 1
ATOM 788 O O . GLU A 1 98 ? -2.419 -5.560 3.952 1.00 93.06 98 GLU A O 1
ATOM 793 N N . GLU A 1 99 ? -2.779 -7.766 3.975 1.00 94.69 99 GLU A N 1
ATOM 794 C CA . GLU A 1 99 ? -1.390 -8.112 3.652 1.00 94.69 99 GLU A CA 1
ATOM 795 C C . GLU A 1 99 ? -0.965 -7.622 2.266 1.00 94.69 99 GLU A C 1
ATOM 797 O O . GLU A 1 99 ? 0.196 -7.269 2.050 1.00 94.69 99 GLU A O 1
ATOM 802 N N . THR A 1 100 ? -1.917 -7.635 1.330 1.00 97.62 100 THR A N 1
ATOM 803 C CA . THR A 1 100 ? -1.711 -7.275 -0.069 1.00 97.62 100 THR A CA 1
ATOM 804 C C . THR A 1 100 ? -2.488 -6.016 -0.414 1.00 97.62 100 THR A C 1
ATOM 806 O O . THR A 1 100 ? -3.682 -5.920 -0.129 1.00 97.62 100 THR A O 1
ATOM 809 N N . VAL A 1 101 ? -1.815 -5.082 -1.082 1.00 97.94 101 VAL A N 1
ATOM 810 C CA . VAL A 1 101 ? -2.425 -3.876 -1.649 1.00 97.94 101 VAL A CA 1
ATOM 811 C C . VAL A 1 101 ? -2.274 -3.903 -3.163 1.00 97.94 101 VAL A C 1
ATOM 813 O O . VAL A 1 101 ? -1.160 -4.038 -3.668 1.00 97.94 101 VAL A O 1
ATOM 816 N N . ILE A 1 102 ? -3.385 -3.740 -3.881 1.00 98.38 102 ILE A N 1
ATOM 817 C CA . ILE A 1 102 ? -3.406 -3.595 -5.340 1.00 98.38 102 ILE A CA 1
ATOM 818 C C . ILE A 1 102 ? -3.608 -2.117 -5.697 1.00 98.38 102 ILE A C 1
ATOM 820 O O . ILE A 1 102 ? -4.649 -1.531 -5.393 1.00 98.38 102 ILE A O 1
ATOM 824 N N . PHE A 1 103 ? -2.628 -1.538 -6.386 1.00 97.38 103 PHE A N 1
ATOM 825 C CA . PHE A 1 103 ? -2.691 -0.241 -7.057 1.00 97.38 103 PHE A CA 1
ATOM 826 C C . PHE A 1 103 ? -3.070 -0.473 -8.520 1.00 97.38 103 PHE A C 1
ATOM 828 O O . PHE A 1 103 ? -2.223 -0.770 -9.365 1.00 97.38 103 PHE A O 1
ATOM 835 N N . ASP A 1 104 ? -4.365 -0.389 -8.801 1.00 95.19 104 ASP A N 1
ATOM 836 C CA . ASP A 1 104 ? -4.916 -0.714 -10.114 1.00 95.19 104 ASP A CA 1
ATOM 837 C C . ASP A 1 104 ? -4.896 0.503 -11.059 1.00 95.19 104 ASP A C 1
ATOM 839 O O . ASP A 1 104 ? -5.311 1.597 -10.672 1.00 95.19 104 ASP A O 1
ATOM 843 N N . ASP A 1 105 ? -4.409 0.311 -12.287 1.00 93.56 105 ASP A N 1
ATOM 844 C CA . ASP A 1 105 ? -4.178 1.357 -13.300 1.00 93.56 105 ASP A CA 1
ATOM 845 C C . ASP A 1 105 ? -3.310 2.521 -12.776 1.00 93.56 105 ASP A C 1
ATOM 847 O O . ASP A 1 105 ? -3.630 3.704 -12.918 1.00 93.56 105 ASP A O 1
ATOM 851 N N . PHE A 1 106 ? -2.195 2.184 -12.124 1.00 95.50 106 PHE A N 1
ATOM 852 C CA . PHE A 1 106 ? -1.248 3.141 -11.566 1.00 95.50 106 PHE A CA 1
ATOM 853 C C . PHE A 1 106 ? -0.508 3.915 -12.663 1.00 95.50 106 PHE A C 1
ATOM 855 O O . PHE A 1 106 ? 0.055 3.334 -13.592 1.00 95.50 106 PHE A O 1
ATOM 862 N N . LYS A 1 107 ? -0.487 5.245 -12.540 1.00 89.00 107 LYS A N 1
ATOM 863 C CA . LYS A 1 107 ? 0.108 6.170 -13.527 1.00 89.00 107 LYS A CA 1
ATOM 864 C C . LYS A 1 107 ? 1.190 7.073 -12.936 1.00 89.00 107 LYS A C 1
ATOM 866 O O . LYS A 1 107 ? 1.650 7.971 -13.627 1.00 89.00 107 LYS A O 1
ATOM 871 N N . GLY A 1 108 ? 1.533 6.882 -11.659 1.00 87.25 108 GLY A N 1
ATOM 872 C CA . GLY A 1 108 ? 2.446 7.720 -10.875 1.00 87.25 108 GLY A CA 1
ATOM 873 C C . GLY A 1 108 ? 1.940 9.133 -10.577 1.00 87.25 108 GLY A C 1
ATOM 874 O O . GLY A 1 108 ? 1.964 9.533 -9.421 1.00 87.25 108 GLY A O 1
ATOM 875 N N . SER A 1 109 ? 1.345 9.851 -11.537 1.00 80.00 109 SER A N 1
ATOM 876 C CA . SER A 1 109 ? 0.770 11.199 -11.332 1.00 80.00 109 SER A CA 1
ATOM 877 C C . SER A 1 109 ? -0.313 11.269 -10.251 1.00 80.00 109 SER A C 1
ATOM 879 O O . SER A 1 109 ? -0.660 12.339 -9.761 1.00 80.00 109 SER A O 1
ATOM 881 N N . SER A 1 110 ? -0.881 10.122 -9.906 1.00 82.00 110 SER A N 1
ATOM 882 C CA . SER A 1 110 ? -1.999 9.981 -8.992 1.00 82.00 110 SER A CA 1
ATOM 883 C C . SER A 1 110 ? -1.548 9.785 -7.527 1.00 82.00 110 SER A C 1
ATOM 885 O O . SER A 1 110 ? -2.360 9.829 -6.608 1.00 82.00 110 SER A O 1
ATOM 887 N N . MET A 1 111 ? -0.240 9.626 -7.291 1.00 92.19 111 MET A N 1
ATOM 888 C CA . MET A 1 111 ? 0.379 9.503 -5.970 1.00 92.19 111 MET A CA 1
ATOM 889 C C . MET A 1 111 ? 1.681 10.298 -5.936 1.00 92.19 111 MET A C 1
ATOM 891 O O . MET A 1 111 ? 2.548 10.097 -6.778 1.00 92.19 111 MET A O 1
ATOM 895 N N . ARG A 1 112 ? 1.881 11.156 -4.930 1.00 92.56 112 ARG A N 1
ATOM 896 C CA . ARG A 1 112 ? 3.145 11.900 -4.800 1.00 92.56 112 ARG A CA 1
ATOM 897 C C . ARG A 1 112 ? 4.321 10.922 -4.736 1.00 92.56 112 ARG A C 1
ATOM 899 O O . ARG A 1 112 ? 4.254 9.932 -4.011 1.00 92.56 112 ARG A O 1
ATOM 906 N N . LEU A 1 113 ? 5.417 11.230 -5.430 1.00 93.81 113 LEU A N 1
ATOM 907 C CA . LEU A 1 113 ? 6.602 10.364 -5.463 1.00 93.81 113 LEU A CA 1
ATOM 908 C C . LEU A 1 113 ? 7.131 10.044 -4.057 1.00 93.81 113 LEU A C 1
ATOM 910 O O . LEU A 1 113 ? 7.529 8.918 -3.783 1.00 93.81 113 LEU A O 1
ATOM 914 N N . HIS A 1 114 ? 7.099 11.015 -3.144 1.00 93.88 114 HIS A N 1
ATOM 915 C CA . HIS A 1 114 ? 7.480 10.792 -1.750 1.00 93.88 114 HIS A CA 1
ATOM 916 C C . HIS A 1 114 ? 6.623 9.709 -1.069 1.00 93.88 114 HIS A C 1
ATOM 918 O O . HIS A 1 114 ? 7.163 8.840 -0.390 1.00 93.88 114 HIS A O 1
ATOM 924 N N . ASP A 1 115 ? 5.305 9.712 -1.293 1.00 94.56 115 ASP A N 1
ATOM 925 C CA . ASP A 1 115 ? 4.415 8.698 -0.721 1.00 94.56 115 ASP A CA 1
ATOM 926 C C . ASP A 1 115 ? 4.723 7.319 -1.312 1.00 94.56 115 ASP A C 1
ATOM 928 O O . ASP A 1 115 ? 4.840 6.351 -0.566 1.00 94.56 115 ASP A O 1
ATOM 932 N N . PHE A 1 116 ? 4.938 7.236 -2.632 1.00 95.56 116 PHE A N 1
ATOM 933 C CA . PHE A 1 116 ? 5.359 5.998 -3.293 1.00 95.56 116 PHE A CA 1
ATOM 934 C C . PHE A 1 116 ? 6.643 5.440 -2.674 1.00 95.56 116 PHE A C 1
ATOM 936 O O . PHE A 1 116 ? 6.708 4.256 -2.347 1.00 95.56 116 PHE A O 1
ATOM 943 N N . GLN A 1 117 ? 7.650 6.293 -2.465 1.00 95.69 117 GLN A N 1
ATOM 944 C CA . GLN A 1 117 ? 8.920 5.880 -1.877 1.00 95.69 117 GLN A CA 1
ATOM 945 C C . GLN A 1 117 ? 8.744 5.318 -0.469 1.00 95.69 117 GLN A C 1
ATOM 947 O O . GLN A 1 117 ? 9.342 4.288 -0.180 1.00 95.69 117 GLN A O 1
ATOM 952 N N . LEU A 1 118 ? 7.918 5.950 0.372 1.00 95.94 118 LEU A N 1
ATOM 953 C CA . LEU A 1 118 ? 7.633 5.462 1.722 1.00 95.94 118 LEU A CA 1
ATOM 954 C C . LEU A 1 118 ? 6.836 4.150 1.714 1.00 95.94 118 LEU A C 1
ATOM 956 O O . LEU A 1 118 ? 7.113 3.254 2.507 1.00 95.94 118 LEU A O 1
ATOM 960 N N . ILE A 1 119 ? 5.851 4.030 0.822 1.00 96.00 119 ILE A N 1
ATOM 961 C CA . ILE A 1 119 ? 4.989 2.848 0.702 1.00 96.00 119 ILE A CA 1
ATOM 962 C C . ILE A 1 119 ? 5.798 1.636 0.224 1.00 96.00 119 ILE A C 1
ATOM 964 O O . ILE A 1 119 ? 5.663 0.549 0.784 1.00 96.00 119 ILE A O 1
ATOM 968 N N . VAL A 1 120 ? 6.649 1.812 -0.787 1.00 95.94 120 VAL A N 1
ATOM 969 C CA . VAL A 1 120 ? 7.438 0.731 -1.406 1.00 95.94 120 VAL A CA 1
ATOM 970 C C . VAL A 1 120 ? 8.745 0.450 -0.649 1.00 95.94 120 VAL A C 1
ATOM 972 O O . VAL A 1 120 ? 9.471 -0.478 -0.990 1.00 95.94 120 VAL A O 1
ATOM 975 N N . ASP A 1 121 ? 9.054 1.195 0.413 1.00 93.94 121 ASP A N 1
ATOM 976 C CA . ASP A 1 121 ? 10.205 0.896 1.269 1.00 93.94 121 ASP A CA 1
ATOM 977 C C . ASP A 1 121 ? 9.940 -0.279 2.218 1.00 93.94 121 ASP A C 1
ATOM 979 O O . ASP A 1 121 ? 8.828 -0.784 2.300 1.00 93.94 121 ASP A O 1
ATOM 983 N N . ARG A 1 122 ? 10.958 -0.726 2.957 1.00 93.25 122 ARG A N 1
ATOM 984 C CA . ARG A 1 122 ? 10.858 -1.795 3.970 1.00 93.25 122 ARG A CA 1
ATOM 985 C C . ARG A 1 122 ? 10.369 -1.307 5.336 1.00 93.25 122 ARG A C 1
ATOM 987 O O . ARG A 1 122 ? 9.963 -2.120 6.165 1.00 93.25 122 ARG A O 1
ATOM 994 N N . TYR A 1 123 ? 10.454 -0.003 5.587 1.00 94.38 123 TYR A N 1
ATOM 995 C CA . TYR A 1 123 ? 10.211 0.576 6.904 1.00 94.38 123 TYR A CA 1
ATOM 996 C C . TYR A 1 123 ? 8.717 0.796 7.187 1.00 94.38 123 TYR A C 1
ATOM 998 O O . TYR A 1 123 ? 7.934 1.022 6.262 1.00 94.38 123 TYR A O 1
ATOM 1006 N N . PRO A 1 124 ? 8.300 0.758 8.466 1.00 94.88 124 PRO A N 1
ATOM 1007 C CA . PRO A 1 124 ? 6.938 1.105 8.848 1.00 94.88 124 PRO A CA 1
ATOM 1008 C C . PRO A 1 124 ? 6.559 2.527 8.428 1.00 94.88 124 PRO A C 1
ATOM 1010 O O . PRO A 1 124 ? 7.311 3.473 8.660 1.00 94.88 124 PRO A O 1
ATOM 1013 N N . VAL A 1 125 ? 5.358 2.675 7.874 1.00 95.81 125 VAL A N 1
ATOM 1014 C CA . VAL A 1 125 ? 4.778 3.960 7.481 1.00 95.81 125 VAL A CA 1
ATOM 1015 C C . VAL A 1 125 ? 3.302 3.990 7.860 1.00 95.81 125 VAL A C 1
ATOM 1017 O O . VAL A 1 125 ? 2.618 2.966 7.829 1.00 95.81 125 VAL A O 1
ATOM 1020 N N . LYS A 1 126 ? 2.802 5.179 8.196 1.00 95.31 126 LYS A N 1
ATOM 1021 C CA . LYS A 1 126 ? 1.370 5.433 8.338 1.00 95.31 126 LYS A CA 1
ATOM 1022 C C . LYS A 1 126 ? 0.813 6.046 7.066 1.00 95.31 126 LYS A C 1
ATOM 1024 O O . LYS A 1 126 ? 1.418 6.948 6.495 1.00 95.31 126 LYS A O 1
ATOM 1029 N N . VAL A 1 127 ? -0.362 5.587 6.669 1.00 94.88 127 VAL A N 1
ATOM 1030 C CA . VAL A 1 127 ? -1.090 6.097 5.510 1.00 94.88 127 VAL A CA 1
ATOM 1031 C C . VAL A 1 127 ? -2.332 6.862 5.953 1.00 94.88 127 VAL A C 1
ATOM 1033 O O . VAL A 1 127 ? -2.933 6.568 6.990 1.00 94.88 127 VAL A O 1
ATOM 1036 N N . GLU A 1 128 ? -2.684 7.897 5.195 1.00 94.31 128 GLU A N 1
ATOM 1037 C CA . GLU A 1 128 ? -3.771 8.805 5.551 1.00 94.31 128 GLU A CA 1
ATOM 1038 C C . GLU A 1 128 ? -5.137 8.194 5.235 1.00 94.31 128 GLU A C 1
ATOM 1040 O O . GLU A 1 128 ? -5.407 7.774 4.110 1.00 94.31 128 GLU A O 1
ATOM 1045 N N . THR A 1 129 ? -6.036 8.224 6.212 1.00 91.62 129 THR A N 1
ATOM 1046 C CA . THR A 1 129 ? -7.475 8.017 6.013 1.00 91.62 129 THR A CA 1
ATOM 1047 C C . THR A 1 129 ? -8.182 9.344 6.248 1.00 91.62 129 THR A C 1
ATOM 1049 O O . THR A 1 129 ? -7.609 10.277 6.819 1.00 91.62 129 THR A O 1
ATOM 1052 N N . LYS A 1 130 ? -9.449 9.475 5.858 1.00 89.31 130 LYS A N 1
ATOM 1053 C CA . LYS A 1 130 ? -10.183 10.714 6.147 1.00 89.31 130 LYS A CA 1
ATOM 1054 C C . LYS A 1 130 ? -10.252 10.970 7.655 1.00 89.31 130 LYS A C 1
ATOM 1056 O O . LYS A 1 130 ? -10.875 10.219 8.402 1.00 89.31 130 LYS A O 1
ATOM 1061 N N . GLY A 1 131 ? -9.599 12.048 8.089 1.00 86.00 131 GLY A N 1
ATOM 1062 C CA . GLY A 1 131 ? -9.574 12.496 9.483 1.00 86.00 131 GLY A CA 1
ATOM 1063 C C . GLY A 1 131 ? -8.719 11.652 10.435 1.00 86.00 131 GLY A C 1
ATOM 1064 O O . GLY A 1 131 ? -8.859 11.818 11.643 1.00 86.00 131 GLY A O 1
ATOM 1065 N N . SER A 1 132 ? -7.868 10.747 9.935 1.00 88.69 132 SER A N 1
ATOM 1066 C CA . SER A 1 132 ? -6.961 9.951 10.772 1.00 88.69 132 SER A CA 1
ATOM 1067 C C . SER A 1 132 ? -5.795 9.369 9.957 1.00 88.69 132 SER A C 1
ATOM 1069 O O . SER A 1 132 ? -5.559 9.736 8.808 1.00 88.69 132 SER A O 1
ATOM 1071 N N . THR A 1 133 ? -5.045 8.458 10.566 1.00 91.69 133 THR A N 1
ATOM 1072 C CA . THR A 1 133 ? -4.021 7.646 9.906 1.00 91.69 133 THR A CA 1
ATOM 1073 C C . THR A 1 133 ? -4.115 6.202 10.385 1.00 91.69 133 THR A C 1
ATOM 1075 O O . THR A 1 133 ? -4.577 5.940 11.498 1.00 91.69 133 THR A O 1
ATOM 1078 N N . VAL A 1 134 ? -3.644 5.268 9.563 1.00 91.88 134 VAL A N 1
ATOM 1079 C CA . VAL A 1 134 ? -3.531 3.843 9.901 1.00 91.88 134 VAL A CA 1
ATOM 1080 C C . VAL A 1 134 ? -2.127 3.342 9.566 1.00 91.88 134 VAL A C 1
ATOM 1082 O O . VAL A 1 134 ? -1.487 3.847 8.646 1.00 91.88 134 VAL A O 1
ATOM 1085 N N . GLU A 1 135 ? -1.619 2.380 10.335 1.00 94.25 135 GLU A N 1
ATOM 1086 C CA . GLU A 1 135 ? -0.349 1.710 10.028 1.00 94.25 135 GLU A CA 1
ATOM 1087 C C . GLU A 1 135 ? -0.486 0.922 8.721 1.00 94.25 135 GLU A C 1
ATOM 1089 O O . GLU A 1 135 ? -1.392 0.098 8.589 1.00 94.25 135 GLU A O 1
ATOM 1094 N N . LEU A 1 136 ? 0.422 1.128 7.764 1.00 95.44 136 LEU A N 1
ATOM 1095 C CA . LEU A 1 136 ? 0.510 0.278 6.583 1.00 95.44 136 LEU A CA 1
ATOM 1096 C C . LEU A 1 136 ? 1.153 -1.052 6.983 1.00 95.44 136 LEU A C 1
ATOM 1098 O O . LEU A 1 136 ? 2.375 -1.173 7.033 1.00 95.44 136 LEU A O 1
ATOM 1102 N N . SER A 1 137 ? 0.320 -2.043 7.290 1.00 94.31 137 SER A N 1
ATOM 1103 C CA . SER A 1 137 ? 0.753 -3.419 7.581 1.00 94.31 137 SER A CA 1
ATOM 1104 C C . SER A 1 137 ? 1.140 -4.247 6.348 1.00 94.31 137 SER A C 1
ATOM 1106 O O . SER A 1 137 ? 1.728 -5.316 6.510 1.00 94.31 137 SER A O 1
ATOM 1108 N N . ALA A 1 138 ? 0.805 -3.783 5.142 1.00 95.88 138 ALA A N 1
ATOM 1109 C CA . ALA A 1 138 ? 0.995 -4.531 3.911 1.00 95.88 138 ALA A CA 1
ATOM 1110 C C . ALA A 1 138 ? 2.473 -4.845 3.664 1.00 95.88 138 ALA A C 1
ATOM 1112 O O . ALA A 1 138 ? 3.347 -3.979 3.764 1.00 95.88 138 ALA A O 1
ATOM 1113 N N . THR A 1 139 ? 2.737 -6.098 3.312 1.00 96.75 139 THR A N 1
ATOM 1114 C CA . THR A 1 139 ? 4.064 -6.594 2.929 1.00 96.75 139 THR A CA 1
ATOM 1115 C C . THR A 1 139 ? 4.120 -6.977 1.456 1.00 96.75 139 THR A C 1
ATOM 1117 O O . THR A 1 139 ? 5.221 -7.127 0.927 1.00 96.75 139 THR A O 1
ATOM 1120 N N . ARG A 1 140 ? 2.960 -7.073 0.788 1.00 97.81 140 ARG A N 1
ATOM 1121 C CA . ARG A 1 140 ? 2.836 -7.287 -0.653 1.00 97.81 140 ARG A CA 1
ATOM 1122 C C . ARG A 1 140 ? 2.176 -6.091 -1.335 1.00 97.81 140 ARG A C 1
ATOM 1124 O O . ARG A 1 140 ? 1.083 -5.671 -0.957 1.00 97.81 140 ARG A O 1
ATOM 1131 N N . LEU A 1 141 ? 2.824 -5.570 -2.370 1.00 98.31 141 LEU A N 1
ATOM 1132 C CA . LEU A 1 141 ? 2.348 -4.440 -3.165 1.00 98.31 141 LEU A CA 1
ATOM 1133 C C . LEU A 1 141 ? 2.274 -4.854 -4.631 1.00 98.31 141 LEU A C 1
ATOM 1135 O O . LEU A 1 141 ? 3.256 -5.320 -5.203 1.00 98.31 141 LEU A O 1
ATOM 1139 N N . VAL A 1 142 ? 1.112 -4.679 -5.245 1.00 98.62 142 VAL A N 1
ATOM 1140 C CA . VAL A 1 142 ? 0.848 -5.106 -6.618 1.00 98.62 142 VAL A CA 1
ATOM 1141 C C . VAL A 1 142 ? 0.422 -3.894 -7.422 1.00 98.62 142 VAL A C 1
ATOM 1143 O O . VAL A 1 142 ? -0.560 -3.239 -7.089 1.00 98.62 142 VAL A O 1
ATOM 1146 N N . PHE A 1 143 ? 1.143 -3.596 -8.492 1.00 98.00 143 PHE A N 1
ATOM 1147 C CA . PHE A 1 143 ? 0.841 -2.494 -9.392 1.00 98.00 143 PHE A CA 1
ATOM 1148 C C . PHE A 1 143 ? 0.388 -3.053 -10.732 1.00 98.00 143 PHE A C 1
ATOM 1150 O O . PHE A 1 143 ? 1.070 -3.894 -11.319 1.00 98.00 143 PHE A O 1
ATOM 1157 N N . THR A 1 144 ? -0.730 -2.556 -11.249 1.00 97.44 144 THR A N 1
ATOM 1158 C CA . THR A 1 144 ? -1.069 -2.712 -12.665 1.00 97.44 144 THR A CA 1
ATOM 1159 C C . THR A 1 144 ? -0.907 -1.361 -13.349 1.00 97.44 144 THR A C 1
ATOM 1161 O O . THR A 1 144 ? -1.264 -0.334 -12.780 1.00 97.44 144 THR A O 1
ATOM 1164 N N . SER A 1 145 ? -0.334 -1.317 -14.550 1.00 96.38 145 SER A N 1
ATOM 1165 C CA . SER A 1 145 ? -0.123 -0.050 -15.258 1.00 96.38 145 SER A CA 1
ATOM 1166 C C . SER A 1 145 ? -0.147 -0.219 -16.769 1.00 96.38 145 SER A C 1
ATOM 1168 O O . SER A 1 145 ? 0.239 -1.256 -17.299 1.00 96.38 145 SER A O 1
ATOM 1170 N N . ASN A 1 146 ? -0.576 0.815 -17.487 1.00 95.62 146 ASN A N 1
ATOM 1171 C CA . ASN A 1 146 ? -0.417 0.853 -18.940 1.00 95.62 146 ASN A CA 1
ATOM 1172 C C . ASN A 1 146 ? 0.969 1.340 -19.389 1.00 95.62 146 ASN A C 1
ATOM 1174 O O . ASN A 1 146 ? 1.260 1.299 -20.580 1.00 95.62 146 ASN A O 1
ATOM 1178 N N . ARG A 1 147 ? 1.808 1.797 -18.454 1.00 94.69 147 ARG A N 1
ATOM 1179 C CA . ARG A 1 147 ? 3.147 2.331 -18.715 1.00 94.69 147 ARG A CA 1
ATOM 1180 C C . ARG A 1 147 ? 4.200 1.557 -17.937 1.00 94.69 147 ARG A C 1
ATOM 1182 O O . ARG A 1 147 ? 3.900 0.999 -16.877 1.00 94.69 147 ARG A O 1
ATOM 1189 N N . HIS A 1 148 ? 5.422 1.543 -18.452 1.00 96.19 148 HIS A N 1
ATOM 1190 C CA . HIS A 1 148 ? 6.552 0.989 -17.721 1.00 96.19 148 HIS A CA 1
ATOM 1191 C C . HIS A 1 148 ? 6.818 1.828 -16.450 1.00 96.19 148 HIS A C 1
ATOM 1193 O O . HIS A 1 148 ? 6.586 3.040 -16.470 1.00 96.19 148 HIS A O 1
ATOM 1199 N N . PRO A 1 149 ? 7.301 1.246 -15.332 1.00 96.56 149 PRO A N 1
ATOM 1200 C CA . PRO A 1 149 ? 7.539 2.008 -14.101 1.00 96.56 149 PRO A CA 1
ATOM 1201 C C . PRO A 1 149 ? 8.496 3.194 -14.229 1.00 96.56 149 PRO A C 1
ATOM 1203 O O . PRO A 1 149 ? 8.333 4.184 -13.517 1.00 96.56 149 PRO A O 1
ATOM 1206 N N . SER A 1 150 ? 9.436 3.140 -15.176 1.00 95.75 150 SER A N 1
ATOM 1207 C CA . SER A 1 150 ? 10.326 4.266 -15.499 1.00 95.75 150 SER A CA 1
ATOM 1208 C C . SER A 1 150 ? 9.579 5.494 -16.038 1.00 95.75 150 SER A C 1
ATOM 1210 O O . SER A 1 150 ? 10.135 6.585 -16.069 1.00 95.75 150 SER A O 1
ATOM 1212 N N . GLU A 1 151 ? 8.320 5.334 -16.455 1.00 95.38 151 GLU A N 1
ATOM 1213 C CA . GLU A 1 151 ? 7.466 6.385 -17.018 1.00 95.38 151 GLU A CA 1
ATOM 1214 C C . GLU A 1 151 ? 6.383 6.870 -16.035 1.00 95.38 151 GLU A C 1
ATOM 1216 O O . GLU A 1 151 ? 5.508 7.657 -16.409 1.00 95.38 151 GLU A O 1
ATOM 1221 N N . TRP A 1 152 ? 6.370 6.371 -14.792 1.00 95.44 152 TRP A N 1
ATOM 1222 C CA . TRP A 1 152 ? 5.355 6.749 -13.798 1.00 95.44 152 TRP A CA 1
ATOM 1223 C C . TRP A 1 152 ? 5.510 8.197 -13.321 1.00 95.44 152 TRP A C 1
ATOM 1225 O O . TRP A 1 152 ? 4.517 8.866 -13.041 1.00 95.44 152 TRP A O 1
ATOM 1235 N N . TYR A 1 153 ? 6.739 8.700 -13.249 1.00 95.00 153 TYR A N 1
ATOM 1236 C CA . TYR A 1 153 ? 7.036 10.053 -12.784 1.00 95.00 153 TYR A CA 1
ATOM 1237 C C . TYR A 1 153 ? 7.799 10.844 -13.846 1.00 95.00 153 TYR A C 1
ATOM 1239 O O . TYR A 1 153 ? 8.367 10.268 -14.771 1.00 95.00 153 TYR A O 1
ATOM 1247 N N . SER A 1 154 ? 7.774 12.175 -13.738 1.00 92.75 154 SER A N 1
ATOM 1248 C CA . SER A 1 154 ? 8.502 13.052 -14.658 1.00 92.75 154 SER A CA 1
ATOM 1249 C C . SER A 1 154 ? 10.011 12.826 -14.564 1.00 92.75 154 SER A C 1
ATOM 1251 O O . SER A 1 154 ? 10.523 12.483 -13.501 1.00 92.75 154 SER A O 1
ATOM 1253 N N . GLY A 1 155 ? 10.730 13.081 -15.662 1.00 88.00 155 GLY A N 1
ATOM 1254 C CA . GLY A 1 155 ? 12.192 12.957 -15.704 1.00 88.00 155 GLY A CA 1
ATOM 1255 C C . GLY A 1 155 ? 12.911 13.811 -14.653 1.00 88.00 155 GLY A C 1
ATOM 1256 O O . GLY A 1 155 ? 13.867 13.339 -14.047 1.00 88.00 155 GLY A O 1
ATOM 1257 N N . ASP A 1 156 ? 12.393 15.006 -14.348 1.00 90.19 156 ASP A N 1
ATOM 1258 C CA . ASP A 1 156 ? 12.932 15.895 -13.302 1.00 90.19 156 ASP A CA 1
ATOM 1259 C C . ASP A 1 156 ? 12.917 15.272 -11.897 1.00 90.19 156 ASP A C 1
ATOM 1261 O O . ASP A 1 156 ? 13.621 15.728 -10.999 1.00 90.19 156 ASP A O 1
ATOM 1265 N N . ALA A 1 157 ? 12.096 14.239 -11.690 1.00 89.56 157 ALA A N 1
ATOM 1266 C CA . ALA A 1 157 ? 11.988 13.526 -10.426 1.00 89.56 157 ALA A CA 1
ATOM 1267 C C . ALA A 1 157 ? 12.979 12.351 -10.305 1.00 89.56 157 ALA A C 1
ATOM 1269 O O . ALA A 1 157 ? 12.899 11.602 -9.331 1.00 89.56 157 ALA A O 1
ATOM 1270 N N . ASP A 1 158 ? 13.868 12.179 -11.291 1.00 92.06 158 ASP A N 1
ATOM 1271 C CA . ASP A 1 158 ? 14.799 11.055 -11.422 1.00 92.06 158 ASP A CA 1
ATOM 1272 C C . ASP A 1 158 ? 14.118 9.695 -11.154 1.00 92.06 158 ASP A C 1
ATOM 1274 O O . ASP A 1 158 ? 14.381 9.035 -10.138 1.00 92.06 158 ASP A O 1
ATOM 1278 N N . PRO A 1 159 ? 13.185 9.254 -12.026 1.00 91.56 159 PRO A N 1
ATOM 1279 C CA . PRO A 1 159 ? 12.501 7.975 -11.850 1.00 91.56 159 PRO A CA 1
ATOM 1280 C C . PRO A 1 159 ? 13.469 6.791 -11.788 1.00 91.56 159 PRO A C 1
ATOM 1282 O O . PRO A 1 159 ? 13.145 5.784 -11.164 1.00 91.56 159 PRO A O 1
ATOM 1285 N N . GLU A 1 160 ? 14.658 6.911 -12.378 1.00 92.00 160 GLU A N 1
ATOM 1286 C CA . GLU A 1 160 ? 15.674 5.864 -12.362 1.00 92.00 160 GLU A CA 1
ATOM 1287 C C . GLU A 1 160 ? 16.236 5.659 -10.944 1.00 92.00 160 GLU A C 1
ATOM 1289 O O . GLU A 1 160 ? 16.119 4.575 -10.361 1.00 92.00 160 GLU A O 1
ATOM 1294 N N . GLY A 1 161 ? 16.755 6.727 -10.326 1.00 91.88 161 GLY A N 1
ATOM 1295 C CA . GLY A 1 161 ? 17.308 6.683 -8.970 1.00 91.88 161 GLY A CA 1
ATOM 1296 C C . GLY A 1 161 ? 16.261 6.486 -7.866 1.00 91.88 161 GLY A C 1
ATOM 1297 O O . GLY A 1 161 ? 16.572 5.976 -6.779 1.00 91.88 161 GLY A O 1
ATOM 1298 N N . THR A 1 162 ? 15.002 6.854 -8.126 1.00 91.56 162 THR A N 1
ATOM 1299 C CA . THR A 1 162 ? 13.930 6.824 -7.120 1.00 91.56 162 THR A CA 1
ATOM 1300 C C . THR A 1 162 ? 13.006 5.611 -7.243 1.00 91.56 162 THR A C 1
ATOM 1302 O O . THR A 1 162 ? 12.834 4.877 -6.259 1.00 91.56 162 THR A O 1
ATOM 1305 N N . VAL A 1 163 ? 12.414 5.392 -8.420 1.00 95.69 163 VAL A N 1
ATOM 1306 C CA . VAL A 1 163 ? 11.420 4.344 -8.685 1.00 95.69 163 VAL A CA 1
ATOM 1307 C C . VAL A 1 163 ? 12.086 3.068 -9.159 1.00 95.69 163 VAL A C 1
ATOM 1309 O O . VAL A 1 163 ? 11.935 2.042 -8.492 1.00 95.69 163 VAL A O 1
ATOM 1312 N N . MET A 1 164 ? 12.842 3.118 -10.257 1.00 96.75 164 MET A N 1
ATOM 1313 C CA . MET A 1 164 ? 13.431 1.922 -10.859 1.00 96.75 164 MET A CA 1
ATOM 1314 C C . MET A 1 164 ? 14.388 1.230 -9.905 1.00 96.75 164 MET A C 1
ATOM 1316 O O . MET A 1 164 ? 14.269 0.026 -9.739 1.00 96.75 164 MET A O 1
ATOM 1320 N N . ARG A 1 165 ? 15.194 1.966 -9.130 1.00 96.06 165 ARG A N 1
ATOM 1321 C CA . ARG A 1 165 ? 16.014 1.367 -8.064 1.00 96.06 165 ARG A CA 1
ATOM 1322 C C . ARG A 1 165 ? 15.219 0.440 -7.126 1.00 96.06 165 ARG A C 1
ATOM 1324 O O . ARG A 1 165 ? 15.707 -0.629 -6.763 1.00 96.06 165 ARG A O 1
ATOM 1331 N N . ARG A 1 166 ? 14.001 0.832 -6.724 1.00 95.56 166 ARG A N 1
ATOM 1332 C CA . ARG A 1 166 ? 13.122 0.033 -5.843 1.00 95.56 166 ARG A CA 1
ATOM 1333 C C . ARG A 1 166 ? 12.416 -1.090 -6.596 1.00 95.56 166 ARG A C 1
ATOM 1335 O O . ARG A 1 166 ? 12.302 -2.193 -6.067 1.00 95.56 166 ARG A O 1
ATOM 1342 N N . ILE A 1 167 ? 11.946 -0.817 -7.815 1.00 97.00 167 ILE A N 1
ATOM 1343 C CA . ILE A 1 167 ? 11.343 -1.838 -8.678 1.00 97.00 167 ILE A CA 1
ATOM 1344 C C . ILE A 1 167 ? 12.368 -2.929 -8.990 1.00 97.00 167 ILE A C 1
ATOM 1346 O O . ILE A 1 167 ? 12.057 -4.107 -8.872 1.00 97.00 167 ILE A O 1
ATOM 1350 N N . ASP A 1 168 ? 13.610 -2.583 -9.282 1.00 96.31 168 ASP A N 1
ATOM 1351 C CA . ASP A 1 168 ? 14.666 -3.551 -9.540 1.00 96.31 168 ASP A CA 1
ATOM 1352 C C . ASP A 1 168 ? 14.947 -4.426 -8.321 1.00 96.31 168 ASP A C 1
ATOM 1354 O O . ASP A 1 168 ? 14.995 -5.652 -8.435 1.00 96.31 168 ASP A O 1
ATOM 1358 N N . GLU A 1 169 ? 15.102 -3.806 -7.148 1.00 95.06 169 GLU A N 1
ATOM 1359 C CA . GLU A 1 169 ? 15.423 -4.493 -5.895 1.00 95.06 169 GLU A CA 1
ATOM 1360 C C . GLU A 1 169 ? 14.303 -5.446 -5.445 1.00 95.06 169 GLU A C 1
ATOM 1362 O O . GLU A 1 169 ? 14.569 -6.618 -5.165 1.00 95.06 169 GLU A O 1
ATOM 1367 N N . PHE A 1 170 ? 13.056 -4.966 -5.409 1.00 96.44 170 PHE A N 1
ATOM 1368 C CA . PHE A 1 170 ? 11.930 -5.680 -4.789 1.00 96.44 170 PHE A CA 1
ATOM 1369 C C . PHE A 1 170 ? 11.047 -6.453 -5.779 1.00 96.44 170 PHE A C 1
ATOM 1371 O O . PHE A 1 170 ? 10.263 -7.315 -5.370 1.00 96.44 170 PHE A O 1
ATOM 1378 N N . CYS A 1 171 ? 11.173 -6.170 -7.080 1.00 96.19 171 CYS A N 1
ATOM 1379 C CA . CYS A 1 171 ? 10.307 -6.705 -8.129 1.00 96.19 171 CYS A CA 1
ATOM 1380 C C . CYS A 1 171 ? 11.101 -7.373 -9.270 1.00 96.19 171 CYS A C 1
ATOM 1382 O O . CYS A 1 171 ? 11.025 -8.595 -9.429 1.00 96.19 171 CYS A O 1
ATOM 1384 N N . ALA A 1 172 ? 11.900 -6.634 -10.047 1.00 92.25 172 ALA A N 1
ATOM 1385 C CA . ALA A 1 172 ? 12.505 -7.148 -11.281 1.00 92.25 172 ALA A CA 1
ATOM 1386 C C . ALA A 1 172 ? 13.528 -8.267 -11.028 1.00 92.25 172 ALA A C 1
ATOM 1388 O O . ALA A 1 172 ? 13.411 -9.340 -11.619 1.00 92.25 172 ALA A O 1
ATOM 1389 N N . ARG A 1 173 ? 14.458 -8.097 -10.073 1.00 94.31 173 ARG A N 1
ATOM 1390 C CA . ARG A 1 173 ? 15.422 -9.153 -9.678 1.00 94.31 173 ARG A CA 1
ATOM 1391 C C . ARG A 1 173 ? 14.756 -10.391 -9.073 1.00 94.31 173 ARG A C 1
ATOM 1393 O O . ARG A 1 173 ? 15.402 -11.420 -8.911 1.00 94.31 173 ARG A O 1
ATOM 1400 N N . ARG A 1 174 ? 13.469 -10.293 -8.729 1.00 94.62 174 ARG A N 1
ATOM 1401 C CA . ARG A 1 174 ? 12.638 -11.392 -8.222 1.00 94.62 174 ARG A CA 1
ATOM 1402 C C . ARG A 1 174 ? 11.755 -12.021 -9.301 1.00 94.62 174 ARG A C 1
ATOM 1404 O O . ARG A 1 174 ? 10.961 -12.896 -8.974 1.00 94.62 174 ARG A O 1
ATOM 1411 N N . GLY A 1 175 ? 11.870 -11.586 -10.560 1.00 96.12 175 GLY A N 1
ATOM 1412 C CA . GLY A 1 175 ? 11.058 -12.081 -11.675 1.00 96.12 175 GLY A CA 1
ATOM 1413 C C . GLY A 1 175 ? 9.608 -11.585 -11.661 1.00 96.12 175 GLY A C 1
ATOM 1414 O O . GLY A 1 175 ? 8.735 -12.244 -12.217 1.00 96.12 175 GLY A O 1
ATOM 1415 N N . ARG A 1 176 ? 9.330 -10.447 -11.007 1.00 97.81 176 ARG A N 1
ATOM 1416 C CA . ARG A 1 176 ? 7.961 -9.945 -10.765 1.00 97.81 176 ARG A CA 1
ATOM 1417 C C . ARG A 1 176 ? 7.587 -8.706 -11.583 1.00 97.81 176 ARG A C 1
ATOM 1419 O O . ARG A 1 176 ? 6.469 -8.205 -11.447 1.00 97.81 176 ARG A O 1
ATOM 1426 N N . LEU A 1 177 ? 8.495 -8.224 -12.437 1.00 98.00 177 LEU A N 1
ATOM 1427 C CA . LEU A 1 177 ? 8.226 -7.175 -13.424 1.00 98.00 177 LEU A CA 1
ATOM 1428 C C . LEU A 1 177 ? 7.749 -7.843 -14.718 1.00 98.00 177 LEU A C 1
ATOM 1430 O O . LEU A 1 177 ? 8.554 -8.293 -15.529 1.00 98.00 177 LEU A O 1
ATOM 1434 N N . ILE A 1 178 ? 6.433 -7.954 -14.886 1.00 97.75 178 ILE A N 1
ATOM 1435 C CA . ILE A 1 178 ? 5.817 -8.737 -15.960 1.00 97.75 178 ILE A CA 1
ATOM 1436 C C . ILE A 1 178 ? 5.231 -7.804 -17.013 1.00 97.75 178 ILE A C 1
ATOM 1438 O O . ILE A 1 178 ? 4.291 -7.051 -16.745 1.00 97.75 178 ILE A O 1
ATOM 1442 N N . HIS A 1 179 ? 5.765 -7.906 -18.229 1.00 96.62 179 HIS A N 1
ATOM 1443 C CA . HIS A 1 179 ? 5.219 -7.231 -19.396 1.00 96.62 179 HIS A CA 1
ATOM 1444 C C . HIS A 1 179 ? 4.110 -8.077 -20.029 1.00 96.62 179 HIS A C 1
ATOM 1446 O O . HIS A 1 179 ? 4.335 -9.177 -20.530 1.00 96.62 179 HIS A O 1
ATOM 1452 N N . PHE A 1 180 ? 2.903 -7.537 -20.014 1.00 95.12 180 PHE A N 1
ATOM 1453 C CA . PHE A 1 180 ? 1.750 -8.047 -20.728 1.00 95.12 180 PHE A CA 1
ATOM 1454 C C . PHE A 1 180 ? 1.746 -7.467 -22.136 1.00 95.12 180 PHE A C 1
ATOM 1456 O O . PHE A 1 180 ? 1.199 -6.393 -22.386 1.00 95.12 180 PHE A O 1
ATOM 1463 N N . VAL A 1 181 ? 2.358 -8.199 -23.057 1.00 86.12 181 VAL A N 1
ATOM 1464 C CA . VAL A 1 181 ? 2.202 -7.956 -24.488 1.00 86.12 181 VAL A CA 1
ATOM 1465 C C . VAL A 1 181 ? 0.804 -8.400 -24.905 1.00 86.12 181 VAL A C 1
ATOM 1467 O O . VAL A 1 181 ? 0.372 -9.503 -24.578 1.00 86.12 181 VAL A O 1
ATOM 1470 N N . GLY A 1 182 ? 0.057 -7.521 -25.568 1.00 69.25 182 GLY A N 1
ATOM 1471 C CA . GLY A 1 182 ? -1.240 -7.896 -26.118 1.00 69.25 182 GLY A CA 1
ATOM 1472 C C . GLY A 1 182 ? -1.054 -8.959 -27.193 1.00 69.25 182 GLY A C 1
ATOM 1473 O O . GLY A 1 182 ? -0.494 -8.667 -28.243 1.00 69.25 182 GLY A O 1
ATOM 1474 N N . ALA A 1 183 ? -1.513 -10.173 -26.916 1.00 57.12 183 ALA A N 1
ATOM 1475 C CA . ALA A 1 183 ? -1.742 -11.216 -27.903 1.00 57.12 183 ALA A CA 1
ATOM 1476 C C . ALA A 1 183 ? -2.884 -12.099 -27.386 1.00 57.12 183 ALA A C 1
ATOM 1478 O O . ALA A 1 183 ? -2.817 -12.596 -26.264 1.00 57.12 183 ALA A O 1
ATOM 1479 N N . ASP A 1 184 ? -3.939 -12.205 -28.192 1.00 50.03 184 ASP A N 1
ATOM 1480 C CA . ASP A 1 184 ? -5.046 -13.158 -28.099 1.00 50.03 184 ASP A CA 1
ATOM 1481 C C . ASP A 1 184 ? -5.721 -13.279 -26.724 1.00 50.03 184 ASP A C 1
ATOM 1483 O O . ASP A 1 184 ? -5.419 -14.141 -25.897 1.00 50.03 184 ASP A O 1
ATOM 1487 N N . ALA A 1 185 ? -6.754 -12.455 -26.523 1.00 44.62 185 ALA A N 1
ATOM 1488 C CA . ALA A 1 185 ? -7.741 -12.609 -25.450 1.00 44.62 185 ALA A CA 1
ATOM 1489 C C . ALA A 1 185 ? -8.411 -14.008 -25.413 1.00 44.62 185 ALA A C 1
ATOM 1491 O O . ALA A 1 185 ? -9.100 -14.328 -24.450 1.00 44.62 185 ALA A O 1
ATOM 1492 N N . GLU A 1 186 ? -8.171 -14.857 -26.415 1.00 41.31 186 GLU A N 1
ATOM 1493 C CA . GLU A 1 186 ? -8.788 -16.171 -26.609 1.00 41.31 186 GLU A CA 1
ATOM 1494 C C . GLU A 1 186 ? -8.319 -17.262 -25.630 1.00 41.31 186 GLU A C 1
ATOM 1496 O O . GLU A 1 186 ? -8.962 -18.302 -25.529 1.00 41.31 186 GLU A O 1
ATOM 1501 N N . ARG A 1 187 ? -7.237 -17.068 -24.862 1.00 46.50 187 ARG A N 1
ATOM 1502 C CA . ARG A 1 187 ? -6.734 -18.122 -23.951 1.00 46.50 187 ARG A CA 1
ATOM 1503 C C . ARG A 1 187 ? -7.379 -18.182 -22.564 1.00 46.50 187 ARG A C 1
ATOM 1505 O O . ARG A 1 187 ? -7.039 -19.081 -21.801 1.00 46.50 187 ARG A O 1
ATOM 1512 N N . TRP A 1 188 ? -8.286 -17.266 -22.226 1.00 48.94 188 TRP A N 1
ATOM 1513 C CA . TRP A 1 188 ? -8.868 -17.189 -20.875 1.00 48.94 188 TRP A CA 1
ATOM 1514 C C . TRP A 1 188 ? -10.390 -17.369 -20.815 1.00 48.94 188 TRP A C 1
ATOM 1516 O O . TRP A 1 188 ? -10.938 -17.321 -19.718 1.00 48.94 188 TRP A O 1
ATOM 1526 N N . ASP A 1 189 ? -11.048 -17.641 -21.946 1.00 41.22 189 ASP A N 1
ATOM 1527 C CA . ASP A 1 189 ? -12.480 -17.988 -22.007 1.00 41.22 189 ASP A CA 1
ATOM 1528 C C . ASP A 1 189 ? -12.705 -19.517 -22.045 1.00 41.22 189 ASP A C 1
ATOM 1530 O O . ASP A 1 189 ? -13.731 -20.013 -22.503 1.00 41.22 189 ASP A O 1
ATOM 1534 N N . SER A 1 190 ? -11.729 -20.305 -21.587 1.00 39.75 190 SER A N 1
ATOM 1535 C CA . SER A 1 190 ? -11.816 -21.770 -21.538 1.00 39.75 190 SER A CA 1
ATOM 1536 C C . SER A 1 190 ? -11.193 -22.317 -20.254 1.00 39.75 190 SER A C 1
ATOM 1538 O O . SER A 1 190 ? -10.142 -22.956 -20.286 1.00 39.75 190 SER A O 1
ATOM 1540 N N . ALA A 1 191 ? -11.834 -22.034 -19.119 1.00 37.69 191 ALA A N 1
ATOM 1541 C CA . ALA A 1 191 ? -11.676 -22.761 -17.860 1.00 37.69 191 ALA A CA 1
ATOM 1542 C C . ALA A 1 191 ? -12.973 -22.672 -17.048 1.00 37.69 191 ALA A C 1
ATOM 1544 O O . ALA A 1 191 ? -13.525 -21.550 -16.962 1.00 37.69 191 ALA A O 1
#

Secondary structure (DSSP, 8-state):
--HHHHHHHHHHHHHTT--HHHHHHHSHHHHHHHHHHHHHHHHHHH---S----TT--EEEEEESSTTSSHHHHHHHH-TT-EEE-TTSS--TT----SEEEETT--STTS-HHHHHHHHSSS--EEEETTEEEE----EEEEEESS-GGGSS-GGG-HIIIIIHHHHHHTGGGT-EEE-----GGGSS--

Organism: Giardia intestinalis (NCBI:txid5741)

Foldseek 3Di:
DCQVVLLVVLLVCLLVPDDVVVSCVSRVPNCVVCVVVSVVSSLVSLAPPFAQEDPLAFQEFEEEAAPPLCQVVVVCVVPVPAAEDALQAQAPPPDSLGQEYEDEAQQLVSDPLVVVQVLLGRGWDWGHHVPDIHINRHRYYYYYHHDQQCRSDDVVVVSVVRPVVSCVRNAVVVVRHHYRDDDDPPPPVPD

Sequence (191 aa):
MGGRTDLAMAAQAIREGKEMKEVATEFPEAFIKYSKGMMAYQTLMKSRGKRQCPPDGPEVWVFWGPTGTGKSRRAFSEWPHAYRKMTNDKWWDGYRGEETVIFDDFKGSSMRLHDFQLIVDRYPVKVETKGSTVELSATRLVFTSNRHPSEWYSGDADPEGTVMRRIDEFCARRGRLIHFVGADAERWDSA